Protein AF-A0A2E8IUE7-F1 (afdb_monomer)

Nearest PDB structures (foldseek):
  3uuo-assembly1_A  TM=4.150E-01  e=1.459E+00  Homo sapiens
  5c2e-assembly2_B  TM=3.833E-01  e=1.614E+00  Homo sapiens

pLDDT: mean 82.78, std 17.59, range [29.58, 98.5]

Radius of gyration: 20.29 Å; Cα contacts (8 Å, |Δi|>4): 299; chains: 1; bounding box: 54×42×69 Å

Secondary structure (DSSP, 8-state):
-----------------EETTTEEGGGGSS--STT-PPPHHHHHHHHHHH-SSPPP---HHHHHHHTPBP-STT-TT-BHHHHHHHHHHHHHHHGGGS-HHHHHHHHHHHHHTTTTHHHH-EEEEEEE-TTSPEEEE-TTHHHHHHHHHHHH-TT-HHHHHHHHHHHHHTTHHHHHHHHHTSTTHHHHGGGTGGG--TTSPPPPGGGS-S-TTTS--HHHHHHHHHHH-GGGGGGS-B-TTSSB-----

Structure (mmCIF, N/CA/C/O backbone):
data_AF-A0A2E8IUE7-F1
#
_entry.id   AF-A0A2E8IUE7-F1
#
loop_
_atom_site.group_PDB
_atom_site.id
_atom_site.type_symbol
_atom_site.label_atom_id
_atom_site.label_alt_id
_atom_site.label_comp_id
_atom_site.label_asym_id
_atom_site.label_entity_id
_atom_site.label_seq_id
_atom_site.pdbx_PDB_ins_code
_atom_site.Cartn_x
_atom_site.Cartn_y
_atom_site.Cartn_z
_atom_site.occupancy
_atom_site.B_iso_or_equiv
_atom_site.auth_seq_id
_atom_site.auth_comp_id
_atom_site.auth_asym_id
_atom_site.auth_atom_id
_atom_site.pdbx_PDB_model_num
ATOM 1 N N . MET A 1 1 ? -29.948 15.120 38.657 1.00 36.09 1 MET A N 1
ATOM 2 C CA . MET A 1 1 ? -31.008 14.366 37.956 1.00 36.09 1 MET A CA 1
ATOM 3 C C . MET A 1 1 ? -31.097 14.987 36.574 1.00 36.09 1 MET A C 1
ATOM 5 O O . MET A 1 1 ? -31.483 16.141 36.494 1.00 36.09 1 MET A O 1
ATOM 9 N N . ASN A 1 2 ? -30.282 14.462 35.657 1.00 34.53 2 ASN A N 1
ATOM 10 C CA . ASN A 1 2 ? -30.654 13.540 34.562 1.00 34.53 2 ASN A CA 1
ATOM 11 C C . ASN A 1 2 ? -31.139 14.362 33.361 1.00 34.53 2 ASN A C 1
ATOM 13 O O . ASN A 1 2 ? -32.152 15.036 33.480 1.00 34.53 2 ASN A O 1
ATOM 17 N N . ASN A 1 3 ? -30.286 14.479 32.335 1.00 37.22 3 ASN A N 1
ATOM 18 C CA . ASN A 1 3 ? -30.407 13.782 31.035 1.00 37.22 3 ASN A CA 1
ATOM 19 C C . ASN A 1 3 ? -31.279 14.633 30.086 1.00 37.22 3 ASN A C 1
ATOM 21 O O . ASN A 1 3 ? -32.259 15.206 30.526 1.00 37.22 3 ASN A O 1
ATOM 25 N N . GLU A 1 4 ? -30.968 14.870 28.819 1.00 31.09 4 GLU A N 1
ATOM 26 C CA . GLU A 1 4 ? -30.294 14.049 27.822 1.00 31.09 4 GLU A CA 1
ATOM 27 C C . GLU A 1 4 ? -29.574 14.957 26.810 1.00 31.09 4 GLU A C 1
ATOM 29 O O . GLU A 1 4 ? -30.097 15.976 26.366 1.00 31.09 4 GLU A O 1
ATOM 34 N N . THR A 1 5 ? -28.360 14.565 26.434 1.00 37.16 5 THR A N 1
ATOM 35 C CA . THR A 1 5 ? -27.704 14.978 25.192 1.00 37.16 5 THR A CA 1
ATOM 36 C C . THR A 1 5 ? -28.437 14.338 24.017 1.00 37.16 5 THR A C 1
ATOM 38 O O . THR A 1 5 ? -28.302 13.133 23.808 1.00 37.16 5 THR A O 1
ATOM 41 N N . GLU A 1 6 ? -29.165 15.133 23.235 1.00 32.62 6 GLU A N 1
ATOM 42 C CA . GLU A 1 6 ? -29.551 14.753 21.874 1.00 32.62 6 GLU A CA 1
ATOM 43 C C . GLU A 1 6 ? -28.288 14.753 21.007 1.00 32.62 6 GLU A C 1
ATOM 45 O O . GLU A 1 6 ? -27.813 15.778 20.517 1.00 32.62 6 GLU A O 1
ATOM 50 N N . VAL A 1 7 ? -27.687 13.571 20.883 1.00 35.75 7 VAL A N 1
ATOM 51 C CA . VAL A 1 7 ? -26.752 13.272 19.804 1.00 35.75 7 VAL A CA 1
ATOM 52 C C . VAL A 1 7 ? -27.604 13.207 18.546 1.00 35.75 7 VAL A C 1
ATOM 54 O O . VAL A 1 7 ? -28.400 12.285 18.397 1.00 35.75 7 VAL A O 1
ATOM 57 N N . GLY A 1 8 ? -27.479 14.229 17.699 1.00 30.75 8 GLY A N 1
ATOM 58 C CA . GLY A 1 8 ? -28.201 14.317 16.438 1.00 30.75 8 GLY A CA 1
ATOM 59 C C . GLY A 1 8 ? -28.050 13.036 15.625 1.00 30.75 8 GLY A C 1
ATOM 60 O O . GLY A 1 8 ? -26.948 12.495 15.498 1.00 30.75 8 GLY A O 1
ATOM 61 N N . ASP A 1 9 ? -29.180 12.568 15.105 1.00 33.41 9 ASP A N 1
ATOM 62 C CA . ASP A 1 9 ? -29.266 11.429 14.206 1.00 33.41 9 ASP A CA 1
ATOM 63 C C . ASP A 1 9 ? -28.260 11.586 13.061 1.00 33.41 9 ASP A C 1
ATOM 65 O O . ASP A 1 9 ? -28.370 12.471 12.209 1.00 33.41 9 ASP A O 1
ATOM 69 N N . VAL A 1 10 ? -27.258 10.706 13.045 1.00 33.50 10 VAL A N 1
ATOM 70 C CA . VAL A 1 10 ? -26.407 10.509 11.873 1.00 33.50 10 VAL A CA 1
ATOM 71 C C . VAL A 1 10 ? -27.316 9.944 10.777 1.00 33.50 10 VAL A C 1
ATOM 73 O O . VAL A 1 10 ? -27.998 8.949 11.035 1.00 33.50 10 VAL A O 1
ATOM 76 N N . PRO A 1 11 ? -27.367 10.544 9.573 1.00 33.34 11 PRO A N 1
ATOM 77 C CA . PRO A 1 11 ? -28.270 10.102 8.523 1.00 33.34 11 PRO A CA 1
ATOM 78 C C . PRO A 1 11 ? -28.115 8.607 8.258 1.00 33.34 11 PRO A C 1
ATOM 80 O O . PRO A 1 11 ? -27.009 8.094 8.080 1.00 33.34 11 PRO A O 1
ATOM 83 N N . ASN A 1 12 ? -29.254 7.924 8.219 1.00 37.00 12 ASN A N 1
ATOM 84 C CA . ASN A 1 12 ? -29.380 6.532 7.829 1.00 37.00 12 ASN A CA 1
ATOM 85 C C . ASN A 1 12 ? -29.037 6.398 6.334 1.00 37.00 12 ASN A C 1
ATOM 87 O O . ASN A 1 12 ? -29.915 6.470 5.475 1.00 37.00 12 ASN A O 1
ATOM 91 N N . VAL A 1 13 ? -27.749 6.277 6.012 1.00 37.53 13 VAL A N 1
ATOM 92 C CA . VAL A 1 13 ? -27.283 5.964 4.659 1.00 37.53 13 VAL A CA 1
ATOM 93 C C . VAL A 1 13 ? -27.096 4.453 4.593 1.00 37.53 13 VAL A C 1
ATOM 95 O O . VAL A 1 13 ? -26.225 3.891 5.254 1.00 37.53 13 VAL A O 1
ATOM 98 N N . ALA A 1 14 ? -27.958 3.777 3.838 1.00 38.31 14 ALA A N 1
ATOM 99 C CA . ALA A 1 14 ? -27.876 2.340 3.617 1.00 38.31 14 ALA A CA 1
ATOM 100 C C . ALA A 1 14 ? -26.613 2.003 2.799 1.00 38.31 14 ALA A C 1
ATOM 102 O O . ALA A 1 14 ? -26.613 2.103 1.575 1.00 38.31 14 ALA A O 1
ATOM 103 N N . TRP A 1 15 ? -25.531 1.620 3.481 1.00 48.53 15 TRP A N 1
ATOM 104 C CA . TRP A 1 15 ? -24.252 1.216 2.880 1.00 48.53 15 TRP A CA 1
ATOM 105 C C . TRP A 1 15 ? -24.138 -0.312 2.755 1.00 48.53 15 TRP A C 1
ATOM 107 O O . TRP A 1 15 ? -23.261 -0.934 3.358 1.00 48.53 15 TRP A O 1
ATOM 117 N N . GLU A 1 16 ? -25.020 -0.943 1.978 1.00 52.66 16 GLU A N 1
ATOM 118 C CA . GLU A 1 16 ? -24.893 -2.370 1.638 1.00 52.66 16 GLU A CA 1
ATOM 119 C C . GLU A 1 16 ? -24.139 -2.571 0.313 1.00 52.66 16 GLU A C 1
ATOM 121 O O . GLU A 1 16 ? -24.698 -3.034 -0.677 1.00 52.66 16 GLU A O 1
ATOM 126 N N . GLU A 1 17 ? -22.843 -2.250 0.295 1.00 57.91 17 GLU A N 1
ATOM 127 C CA . GLU A 1 17 ? -21.932 -2.755 -0.742 1.00 57.91 17 GLU A CA 1
ATOM 128 C C . GLU A 1 17 ? -21.506 -4.184 -0.354 1.00 57.91 17 GLU A C 1
ATOM 130 O O . GLU A 1 17 ? -21.032 -4.436 0.765 1.00 57.91 17 GLU A O 1
ATOM 135 N N . LYS A 1 18 ? -21.742 -5.152 -1.248 1.00 57.38 18 LYS A N 1
ATOM 136 C CA . LYS A 1 18 ? -21.513 -6.579 -0.992 1.00 57.38 18 LYS A CA 1
ATOM 137 C C . LYS A 1 18 ? -20.111 -6.992 -1.447 1.00 57.38 18 LYS A C 1
ATOM 139 O O . LYS A 1 18 ? -19.733 -6.794 -2.592 1.00 57.38 18 LYS A O 1
ATOM 144 N N . LEU A 1 19 ? -19.364 -7.656 -0.572 1.00 58.59 19 LEU A N 1
ATOM 145 C CA . LEU A 1 19 ? -18.094 -8.326 -0.852 1.00 58.59 19 LEU A CA 1
ATOM 146 C C . LEU A 1 19 ? -18.258 -9.846 -0.673 1.00 58.59 19 LEU A C 1
ATOM 148 O O . LEU A 1 19 ? -19.083 -10.299 0.110 1.00 58.59 19 LEU A O 1
ATOM 152 N N . PHE A 1 20 ? -17.473 -10.654 -1.390 1.00 62.75 20 PHE A N 1
ATOM 153 C CA . PHE A 1 20 ? -17.318 -12.108 -1.167 1.00 62.75 20 PHE A CA 1
ATOM 154 C C . PHE A 1 20 ? -18.628 -12.897 -0.991 1.00 62.75 20 PHE A C 1
ATOM 156 O O . PHE A 1 20 ? -19.064 -13.175 0.124 1.00 62.75 20 PHE A O 1
ATOM 163 N N . ALA A 1 21 ? -19.241 -13.321 -2.098 1.00 63.19 21 ALA A N 1
ATOM 164 C CA . ALA A 1 21 ? -20.494 -14.090 -2.075 1.00 63.19 21 ALA A CA 1
ATOM 165 C C . ALA A 1 21 ? -21.674 -13.369 -1.384 1.00 63.19 21 ALA A C 1
ATOM 167 O O . ALA A 1 21 ? -22.631 -14.012 -0.956 1.00 63.19 21 ALA A O 1
ATOM 168 N N . GLY A 1 22 ? -21.637 -12.034 -1.317 1.00 67.94 22 GLY A N 1
ATOM 169 C CA . GLY A 1 22 ? -22.776 -11.220 -0.895 1.00 67.94 22 GLY A CA 1
ATOM 170 C C . GLY A 1 22 ? -22.721 -10.668 0.533 1.00 67.94 22 GLY A C 1
ATOM 171 O O . GLY A 1 22 ? -23.729 -10.132 0.986 1.00 67.94 22 GLY A O 1
ATOM 172 N N . ILE A 1 23 ? -21.598 -10.801 1.246 1.00 69.31 23 ILE A N 1
ATOM 173 C CA . ILE A 1 23 ? -21.412 -10.301 2.617 1.00 69.31 23 ILE A CA 1
ATOM 174 C C . ILE A 1 23 ? -21.246 -8.779 2.593 1.00 69.31 23 ILE A C 1
ATOM 176 O O . ILE A 1 23 ? -20.381 -8.261 1.898 1.00 69.31 23 ILE A O 1
ATOM 180 N N . ALA A 1 24 ? -22.025 -8.043 3.382 1.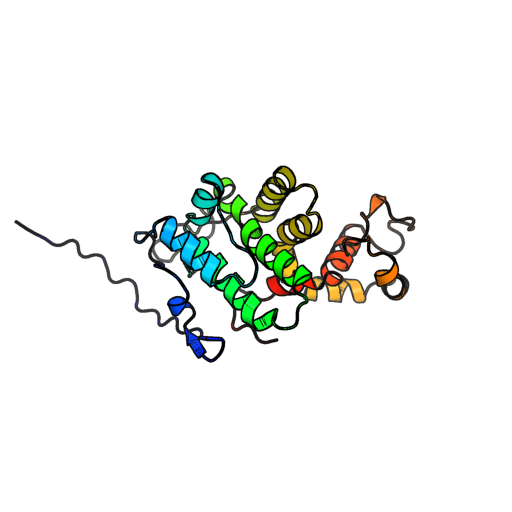00 71.38 24 ALA A N 1
ATOM 181 C CA . ALA A 1 24 ? -21.869 -6.590 3.468 1.00 71.38 24 ALA A CA 1
ATOM 182 C C . ALA A 1 24 ? -20.473 -6.210 4.001 1.00 71.38 24 ALA A C 1
ATOM 184 O O . ALA A 1 24 ? -20.033 -6.751 5.018 1.00 71.38 24 ALA A O 1
ATOM 185 N N . LYS A 1 25 ? -19.804 -5.237 3.361 1.00 70.31 25 LYS A N 1
ATOM 186 C CA . LYS A 1 25 ? -18.474 -4.719 3.756 1.00 70.31 25 LYS A CA 1
ATOM 187 C C . LYS A 1 25 ? -18.376 -4.446 5.264 1.00 70.31 25 LYS A C 1
ATOM 189 O O . LYS A 1 25 ? -17.427 -4.875 5.916 1.00 70.31 25 LYS A O 1
ATOM 194 N N . LEU A 1 26 ? -19.400 -3.806 5.833 1.00 69.94 26 LEU A N 1
ATOM 195 C CA . LEU A 1 26 ? -19.462 -3.444 7.253 1.00 69.94 26 LEU A CA 1
ATOM 196 C C . LEU A 1 26 ? -19.458 -4.644 8.207 1.00 69.94 26 LEU A C 1
ATOM 198 O O . LEU A 1 26 ? -19.000 -4.510 9.336 1.00 69.94 26 LEU A O 1
ATOM 202 N N . MET A 1 27 ? -19.910 -5.822 7.768 1.00 77.00 27 MET A N 1
ATOM 203 C CA . MET A 1 27 ? -19.879 -7.034 8.596 1.00 77.00 27 MET A CA 1
ATOM 204 C C . MET A 1 27 ? -18.459 -7.576 8.805 1.00 77.00 27 MET A C 1
ATOM 206 O O . MET A 1 27 ? -18.246 -8.418 9.676 1.00 77.00 27 MET A O 1
ATOM 210 N N . LEU A 1 28 ? -17.499 -7.132 7.990 1.00 82.75 28 LEU A N 1
ATOM 211 C CA . LEU A 1 28 ? -16.093 -7.523 8.086 1.00 82.75 28 LEU A CA 1
ATOM 212 C C . LEU A 1 28 ? -15.274 -6.545 8.936 1.00 82.75 28 LEU A C 1
ATOM 214 O O . LEU A 1 28 ? -14.185 -6.902 9.385 1.00 82.75 28 LEU A O 1
ATOM 218 N N . CYS A 1 29 ? -15.778 -5.329 9.145 1.00 86.94 29 CYS A N 1
ATOM 219 C CA . CYS A 1 29 ? -15.119 -4.295 9.931 1.00 86.94 29 CYS A CA 1
ATOM 220 C C . CYS A 1 29 ? -15.388 -4.469 11.431 1.00 86.94 29 CYS A C 1
ATOM 222 O O . CYS A 1 29 ? -16.404 -5.022 11.850 1.00 86.94 29 CYS A O 1
ATOM 224 N N . LEU A 1 30 ? -14.485 -3.931 12.249 1.00 92.81 30 LEU A N 1
ATOM 225 C CA . LEU A 1 30 ? -14.798 -3.602 13.637 1.00 92.81 30 LEU A CA 1
ATOM 226 C C . LEU A 1 30 ? -15.588 -2.280 13.678 1.00 92.81 30 LEU A C 1
ATOM 228 O O . LEU 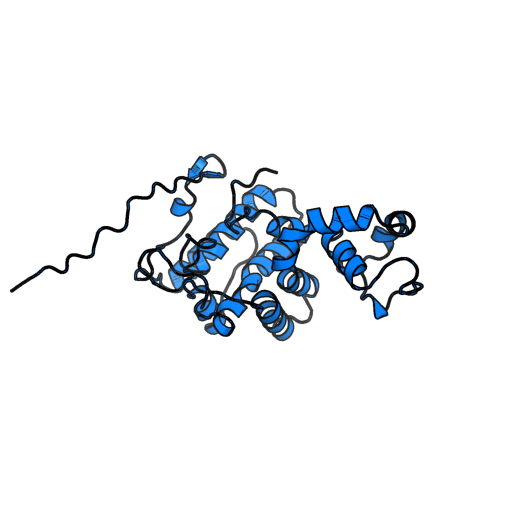A 1 30 ? -15.994 -1.747 12.644 1.00 92.81 30 LEU A O 1
ATOM 232 N N . ALA A 1 31 ? -15.808 -1.733 14.876 1.00 90.31 31 ALA A N 1
ATOM 233 C CA . ALA A 1 31 ? -16.549 -0.488 15.046 1.00 90.31 31 ALA A CA 1
ATOM 234 C C . ALA A 1 31 ? -15.994 0.643 14.155 1.00 90.31 31 ALA A C 1
ATOM 236 O O . ALA A 1 31 ? -14.789 0.877 14.099 1.00 90.31 31 ALA A O 1
ATOM 237 N N . VAL A 1 32 ? -16.889 1.322 13.432 1.00 86.81 32 VAL A N 1
ATOM 238 C CA . VAL A 1 32 ? -16.541 2.330 12.410 1.00 86.81 32 VAL A CA 1
ATOM 239 C C . VAL A 1 32 ? -16.611 3.754 12.965 1.00 86.81 32 VAL A C 1
ATOM 241 O O . VAL A 1 32 ? -15.917 4.643 12.483 1.00 86.81 32 VAL A O 1
ATOM 244 N N . ALA A 1 33 ? -17.422 3.985 14.000 1.00 88.25 33 ALA A N 1
ATOM 245 C CA . ALA A 1 33 ? -17.617 5.317 14.557 1.00 88.25 33 ALA A CA 1
ATOM 246 C C . ALA A 1 33 ? -16.336 5.861 15.216 1.00 88.25 33 ALA A C 1
ATOM 248 O O . ALA A 1 33 ? -15.611 5.143 15.910 1.00 88.25 33 ALA A O 1
ATOM 249 N N . LYS A 1 34 ? -16.092 7.169 15.058 1.00 88.50 34 LYS A N 1
ATOM 250 C CA . LYS A 1 34 ? -14.914 7.873 15.604 1.00 88.50 34 LYS A CA 1
ATOM 251 C C . LYS A 1 34 ? -14.788 7.788 17.131 1.00 88.50 34 LYS A C 1
ATOM 253 O O . LYS A 1 34 ? -13.696 7.924 17.667 1.00 88.50 34 LYS A O 1
ATOM 258 N N . ASN A 1 35 ? -15.892 7.598 17.846 1.00 92.06 35 ASN A N 1
ATOM 259 C CA . ASN A 1 35 ? -15.911 7.430 19.302 1.00 92.06 35 ASN A CA 1
ATOM 260 C C . ASN A 1 35 ? -15.857 5.957 19.746 1.00 92.06 35 ASN A C 1
ATOM 262 O O . ASN A 1 35 ? -15.878 5.687 20.943 1.00 92.06 35 ASN A O 1
ATOM 266 N N . ALA A 1 36 ? -15.776 5.013 18.808 1.00 93.25 36 ALA A N 1
ATOM 267 C CA . ALA A 1 36 ? -15.787 3.580 19.065 1.00 93.25 36 ALA A CA 1
ATOM 268 C C . ALA A 1 36 ? -14.460 2.947 18.618 1.00 93.25 36 ALA A C 1
ATOM 270 O O . ALA A 1 36 ? -14.403 2.152 17.683 1.00 93.25 36 ALA A O 1
ATOM 271 N N . LEU A 1 37 ? -13.366 3.345 19.269 1.00 95.94 37 LEU A N 1
ATOM 272 C CA . LEU A 1 37 ? -12.045 2.776 19.018 1.00 95.94 37 LEU A CA 1
ATOM 273 C C . LEU A 1 37 ? -11.935 1.377 19.641 1.00 95.94 37 LEU A C 1
ATOM 275 O O . LEU A 1 37 ? -12.131 1.214 20.844 1.00 95.94 37 LEU A O 1
ATOM 279 N N . SER A 1 38 ? -11.579 0.380 18.833 1.00 97.56 38 SER A N 1
ATOM 280 C CA . SER A 1 38 ? -11.293 -0.975 19.319 1.00 97.56 38 SER A CA 1
ATOM 281 C C . SER A 1 38 ? -9.972 -1.029 20.106 1.00 97.56 38 SER A C 1
ATOM 283 O O . SER A 1 38 ? -9.047 -0.259 19.835 1.00 97.56 38 SER A O 1
ATOM 285 N N . ASN A 1 39 ? -9.871 -1.941 21.080 1.00 98.06 39 ASN A N 1
ATOM 286 C CA . ASN A 1 39 ? -8.612 -2.201 21.792 1.00 98.06 39 ASN A CA 1
ATOM 287 C C . ASN A 1 39 ? -7.598 -2.959 20.913 1.00 98.06 39 ASN A C 1
ATOM 289 O O . ASN A 1 39 ? -7.959 -3.509 19.869 1.00 98.06 39 ASN A O 1
ATOM 293 N N . ASP A 1 40 ? -6.336 -2.980 21.348 1.00 98.50 40 ASP A N 1
ATOM 294 C CA . ASP A 1 40 ? -5.219 -3.540 20.578 1.00 98.50 40 ASP A CA 1
ATOM 295 C C . ASP A 1 40 ? -5.402 -5.030 20.311 1.00 98.50 40 ASP A C 1
ATOM 297 O O . ASP A 1 40 ? -5.239 -5.474 19.176 1.00 98.50 40 ASP A O 1
ATOM 301 N N . GLU A 1 41 ? -5.816 -5.801 21.317 1.00 98.38 41 GLU A N 1
ATOM 302 C CA . GLU A 1 41 ? -6.002 -7.245 21.192 1.00 98.38 41 GLU A CA 1
ATOM 303 C C . GLU A 1 41 ? -7.065 -7.585 20.141 1.00 98.38 41 GLU A C 1
ATOM 305 O O . GLU A 1 41 ? -6.883 -8.495 19.331 1.00 98.38 41 GLU A O 1
ATOM 310 N N . THR A 1 42 ? -8.159 -6.820 20.110 1.00 98.25 42 THR A N 1
ATOM 311 C CA . THR A 1 42 ? -9.241 -6.994 19.132 1.00 98.25 42 THR A CA 1
ATOM 312 C C . THR A 1 42 ? -8.776 -6.624 17.727 1.00 98.25 42 THR A C 1
ATOM 314 O O . THR A 1 42 ? -9.075 -7.350 16.778 1.00 98.25 42 THR A O 1
ATOM 317 N N . ILE A 1 43 ? -8.023 -5.527 17.586 1.00 98.44 43 ILE A N 1
ATOM 318 C CA . ILE A 1 43 ? -7.458 -5.095 16.299 1.00 98.44 43 ILE A CA 1
ATOM 319 C C . ILE A 1 43 ? -6.516 -6.173 15.749 1.00 98.44 43 ILE A C 1
ATOM 321 O O . ILE A 1 43 ? -6.685 -6.613 14.610 1.00 98.44 43 ILE A O 1
ATOM 325 N N . VAL A 1 44 ? -5.570 -6.648 16.565 1.00 98.38 44 VAL A N 1
ATOM 326 C CA . VAL A 1 44 ? -4.605 -7.688 16.175 1.00 98.38 44 VAL A CA 1
ATOM 327 C C . VAL A 1 44 ? -5.320 -8.986 15.808 1.00 98.38 44 VAL A C 1
ATOM 329 O O . VAL A 1 44 ? -5.039 -9.567 14.759 1.00 98.38 44 VAL A O 1
ATOM 332 N N . ALA A 1 45 ? -6.282 -9.429 16.622 1.00 98.19 45 ALA A N 1
ATOM 333 C CA . ALA A 1 45 ? -7.048 -10.638 16.341 1.00 98.19 45 ALA A CA 1
ATOM 334 C C . ALA A 1 45 ? -7.827 -10.539 15.018 1.00 98.19 45 ALA A C 1
ATOM 336 O O . ALA A 1 45 ? -7.864 -11.504 14.254 1.00 98.19 45 ALA A O 1
ATOM 337 N N . ALA A 1 46 ? -8.425 -9.383 14.718 1.00 97.56 46 ALA A N 1
ATOM 338 C CA . ALA A 1 46 ? -9.178 -9.175 13.485 1.00 97.56 46 ALA A CA 1
ATOM 339 C C . ALA A 1 46 ? -8.275 -9.151 12.242 1.00 97.56 46 ALA A C 1
ATOM 341 O O . ALA A 1 46 ? -8.586 -9.822 11.256 1.00 97.56 46 ALA A O 1
ATOM 342 N N . ILE A 1 47 ? -7.139 -8.446 12.302 1.00 97.75 47 ILE A N 1
ATOM 343 C CA . ILE A 1 47 ? -6.140 -8.420 11.222 1.00 97.75 47 ILE A CA 1
ATOM 344 C C . ILE A 1 47 ? -5.604 -9.835 10.962 1.00 97.75 47 ILE A C 1
ATOM 346 O O . ILE A 1 47 ? -5.612 -10.291 9.820 1.00 97.75 47 ILE A O 1
ATOM 350 N N . ASN A 1 48 ? -5.225 -10.572 12.010 1.00 98.12 48 ASN A N 1
ATOM 351 C CA . ASN A 1 48 ? -4.698 -11.934 11.876 1.00 98.12 48 ASN A CA 1
ATOM 352 C C . ASN A 1 48 ? -5.744 -12.949 11.408 1.00 98.12 48 ASN A C 1
ATOM 354 O O . ASN A 1 48 ? -5.408 -13.900 10.709 1.00 98.12 48 ASN A O 1
ATOM 358 N N . LYS A 1 49 ? -7.023 -12.743 11.734 1.00 96.50 49 LYS A N 1
ATOM 359 C CA . LYS A 1 49 ? -8.125 -13.535 11.169 1.00 96.50 49 LYS A CA 1
ATOM 360 C C . LYS A 1 49 ? -8.322 -13.260 9.673 1.00 96.50 49 LYS A C 1
ATOM 362 O O . LYS A 1 49 ? -8.676 -14.176 8.924 1.00 96.50 49 LYS A O 1
ATOM 367 N N . ALA A 1 50 ? -8.138 -12.008 9.251 1.00 94.62 50 ALA A N 1
ATOM 368 C CA . ALA A 1 50 ? -8.257 -11.597 7.855 1.00 94.62 50 ALA A CA 1
ATOM 369 C C . ALA A 1 50 ? -7.056 -12.054 7.016 1.00 94.62 50 ALA A C 1
ATOM 371 O O . ALA A 1 50 ? -7.237 -12.429 5.859 1.00 94.62 50 ALA A O 1
ATOM 372 N N . ALA A 1 51 ? -5.857 -12.096 7.599 1.00 95.94 51 ALA A N 1
ATOM 373 C CA . ALA A 1 51 ? -4.682 -12.706 6.993 1.00 95.94 51 ALA A CA 1
ATOM 374 C C . ALA A 1 51 ? -4.867 -14.225 6.797 1.00 95.94 51 ALA A C 1
ATOM 376 O O . ALA A 1 51 ? -5.633 -14.897 7.491 1.00 95.94 51 ALA A O 1
ATOM 377 N N . LYS A 1 52 ? -4.187 -14.777 5.796 1.00 95.69 52 LYS A N 1
ATOM 378 C CA . LYS A 1 52 ? -4.152 -16.201 5.460 1.00 95.69 52 LYS A CA 1
ATOM 379 C C . LYS A 1 52 ? -2.851 -16.852 5.913 1.00 95.69 52 LYS A C 1
ATOM 381 O O . LYS A 1 52 ? -2.899 -17.966 6.429 1.00 95.69 52 LYS A O 1
ATOM 386 N N . TYR A 1 53 ? -1.712 -16.201 5.682 1.00 97.44 53 TYR A N 1
ATOM 387 C CA . TYR A 1 53 ? -0.398 -16.815 5.894 1.00 97.44 53 TYR A CA 1
ATOM 388 C C . TYR A 1 53 ? 0.470 -16.077 6.912 1.00 97.44 53 TYR A C 1
ATOM 390 O O . TYR A 1 53 ? 1.284 -16.708 7.593 1.00 97.44 53 TYR A O 1
ATOM 398 N N . THR A 1 54 ? 0.328 -14.760 7.003 1.00 97.62 54 THR A N 1
ATOM 399 C CA . THR A 1 54 ? 1.150 -13.901 7.855 1.00 97.62 54 THR A CA 1
ATOM 400 C C . THR A 1 54 ? 0.477 -13.684 9.204 1.00 97.62 54 THR A C 1
ATOM 402 O O . THR A 1 54 ? -0.717 -13.402 9.270 1.00 97.62 54 THR A O 1
ATOM 405 N N . VAL A 1 55 ? 1.256 -13.812 10.278 1.00 98.06 55 VAL A N 1
ATOM 406 C CA . VAL A 1 55 ? 0.851 -13.393 11.622 1.00 98.06 55 VAL A CA 1
ATOM 407 C C . VAL A 1 55 ? 1.496 -12.041 11.878 1.00 98.06 55 VAL A C 1
ATOM 409 O O . VAL A 1 55 ? 2.716 -11.908 11.830 1.00 98.06 55 VAL A O 1
ATOM 412 N N . PHE A 1 56 ? 0.665 -11.038 12.104 1.00 97.88 56 PHE A N 1
ATOM 413 C CA . PHE A 1 56 ? 1.062 -9.678 12.401 1.00 97.88 56 PHE A CA 1
ATOM 414 C C . PHE A 1 56 ? 1.108 -9.460 13.909 1.00 97.88 56 PHE A C 1
ATOM 416 O O . PHE A 1 56 ? 0.128 -9.703 14.619 1.00 97.88 56 PHE A O 1
ATOM 423 N N . GLU A 1 57 ? 2.237 -8.933 14.367 1.00 97.44 57 GLU A N 1
ATOM 424 C CA . GLU A 1 57 ? 2.476 -8.493 15.740 1.00 97.44 57 GLU A CA 1
ATOM 425 C C . GLU A 1 57 ? 2.933 -7.027 15.689 1.00 97.44 57 GLU A C 1
ATOM 427 O O . GLU A 1 57 ? 4.134 -6.750 15.695 1.00 97.44 57 GLU A O 1
ATOM 432 N N . PRO A 1 58 ? 1.996 -6.069 15.532 1.00 97.81 58 PRO A N 1
ATOM 433 C CA . PRO A 1 58 ? 2.351 -4.668 15.357 1.00 97.81 58 PRO A CA 1
ATOM 434 C C . PRO A 1 58 ? 3.140 -4.142 16.559 1.00 97.81 58 PRO A C 1
ATOM 436 O O . PRO A 1 58 ? 2.751 -4.342 17.710 1.00 97.81 58 PRO A O 1
ATOM 439 N N . THR A 1 59 ? 4.214 -3.400 16.298 1.00 98.00 59 THR A N 1
ATOM 440 C CA . THR A 1 59 ? 4.891 -2.619 17.340 1.00 98.00 59 THR A CA 1
ATOM 441 C C . THR A 1 59 ? 3.961 -1.521 17.877 1.00 98.00 59 THR A C 1
ATOM 443 O O . THR A 1 59 ? 3.008 -1.141 17.189 1.00 98.00 59 THR A O 1
ATOM 446 N N . PRO A 1 60 ? 4.241 -0.925 19.054 1.00 98.06 60 PRO A N 1
ATOM 447 C CA . PRO A 1 60 ? 3.419 0.164 19.586 1.00 98.06 60 PRO A CA 1
ATOM 448 C C . PRO A 1 60 ? 3.198 1.310 18.588 1.00 98.06 60 PRO A C 1
ATOM 450 O O . PRO A 1 60 ? 2.070 1.758 18.407 1.00 98.06 60 PRO A O 1
ATOM 453 N N . ARG A 1 61 ? 4.239 1.717 17.847 1.00 96.94 61 ARG A N 1
ATOM 454 C CA . ARG A 1 61 ? 4.118 2.762 16.818 1.00 96.94 61 ARG A CA 1
ATOM 455 C C 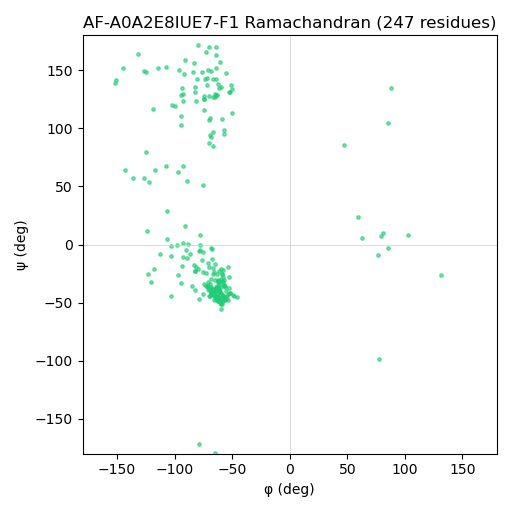. ARG A 1 61 ? 3.242 2.326 15.641 1.00 96.94 61 ARG A C 1
ATOM 457 O O . ARG A 1 61 ? 2.439 3.110 15.150 1.00 96.94 61 ARG A O 1
ATOM 464 N N . GLN A 1 62 ? 3.375 1.082 15.182 1.00 98.25 62 GLN A N 1
ATOM 465 C CA . GLN A 1 62 ? 2.512 0.561 14.116 1.00 98.25 62 GLN A CA 1
ATOM 466 C C . GLN A 1 62 ? 1.053 0.495 14.578 1.00 98.25 62 GLN A C 1
ATOM 468 O O . GLN A 1 62 ? 0.150 0.810 13.807 1.00 98.25 62 GLN A O 1
ATOM 473 N N . MET A 1 63 ? 0.820 0.148 15.845 1.00 98.38 63 MET A N 1
ATOM 474 C CA . MET A 1 63 ? -0.513 0.156 16.437 1.00 98.38 63 MET A CA 1
ATOM 475 C C . MET A 1 63 ? -1.107 1.570 16.505 1.00 98.38 63 MET A C 1
ATOM 477 O O . MET A 1 63 ? -2.271 1.761 16.158 1.00 98.38 63 MET A O 1
ATOM 481 N N . GLU A 1 64 ? -0.316 2.582 16.868 1.00 98.12 64 GLU A N 1
ATOM 482 C CA . GLU A 1 64 ? -0.743 3.986 16.789 1.00 98.12 64 GLU A CA 1
ATOM 483 C C . GLU A 1 64 ? -1.150 4.380 15.362 1.00 98.12 64 GLU A C 1
ATOM 485 O O . GLU A 1 64 ? -2.204 4.992 15.172 1.00 98.12 64 GLU A O 1
ATOM 490 N N . SER A 1 65 ? -0.380 3.967 14.348 1.00 97.62 65 SER A N 1
ATOM 491 C CA . SER A 1 65 ? -0.733 4.197 12.943 1.00 97.62 65 SER A CA 1
ATOM 492 C C . SER A 1 65 ? -2.053 3.529 12.553 1.00 97.62 65 SER A C 1
ATOM 494 O O . SER A 1 65 ? -2.912 4.175 11.953 1.00 97.62 65 SER A O 1
ATOM 496 N N . LEU A 1 66 ? -2.267 2.266 12.937 1.00 97.50 66 LEU A N 1
ATOM 497 C CA . LEU A 1 66 ? -3.517 1.535 12.682 1.00 97.50 66 LEU A CA 1
ATOM 498 C C . LEU A 1 66 ? -4.748 2.223 13.296 1.00 97.50 66 LEU A C 1
ATOM 500 O O . LEU A 1 66 ? -5.865 2.072 12.798 1.00 97.50 66 LEU A O 1
ATOM 504 N N . LYS A 1 67 ? -4.552 3.009 14.358 1.00 97.50 67 LYS A N 1
ATOM 505 C CA . LYS A 1 67 ? -5.593 3.767 15.062 1.00 97.50 67 LYS A CA 1
ATOM 506 C C . LYS A 1 67 ? -5.788 5.187 14.523 1.00 97.50 67 LYS A C 1
ATOM 508 O O . LYS A 1 67 ? -6.441 6.013 15.161 1.00 97.50 67 LYS A O 1
ATOM 513 N N . VAL A 1 68 ? -5.285 5.498 13.332 1.00 96.06 68 VAL A N 1
ATOM 514 C CA . VAL A 1 68 ? -5.597 6.759 12.654 1.00 96.06 68 VAL A CA 1
ATOM 515 C C . VAL A 1 68 ? -7.020 6.702 12.093 1.00 96.06 68 VAL A C 1
ATOM 517 O O . VAL A 1 68 ? -7.320 5.919 11.196 1.00 96.06 68 VAL A O 1
ATOM 520 N N . TYR A 1 69 ? -7.908 7.564 12.597 1.00 94.06 69 TYR A N 1
ATOM 521 C CA . TYR A 1 69 ? -9.245 7.728 12.018 1.00 94.06 69 TYR A CA 1
ATOM 522 C C . TYR A 1 69 ? -9.159 8.415 10.654 1.00 94.06 69 TYR A C 1
ATOM 524 O O . TYR A 1 69 ? -8.573 9.496 10.547 1.00 94.06 69 TYR A O 1
ATOM 532 N N . GLN A 1 70 ? -9.764 7.836 9.629 1.00 87.75 70 GLN A N 1
ATOM 533 C CA . GLN A 1 70 ? -9.826 8.385 8.285 1.00 87.75 70 GLN A CA 1
ATOM 534 C C . GLN A 1 70 ? -11.216 9.002 8.088 1.00 87.75 70 GLN A C 1
ATOM 536 O O . GLN A 1 70 ? -12.233 8.342 8.246 1.00 87.75 70 GLN A O 1
ATOM 541 N N . ASN A 1 71 ? -11.268 10.306 7.814 1.00 84.81 71 ASN A N 1
ATOM 542 C CA . ASN A 1 71 ? -12.522 11.061 7.681 1.00 84.81 71 ASN A CA 1
ATOM 543 C C . ASN A 1 71 ? -12.624 11.721 6.304 1.00 84.81 71 ASN A C 1
ATOM 545 O O . ASN A 1 71 ? -12.802 12.934 6.196 1.00 84.81 71 ASN A O 1
ATOM 549 N N . ASN A 1 72 ? -12.471 10.926 5.252 1.00 83.75 72 ASN A N 1
ATOM 550 C CA . ASN A 1 72 ? -12.685 11.364 3.877 1.00 83.75 72 ASN A CA 1
ATOM 551 C C . ASN A 1 72 ? -13.563 10.357 3.129 1.00 83.75 72 ASN A C 1
ATOM 553 O O . ASN A 1 72 ? -13.746 9.229 3.581 1.00 83.75 72 ASN A O 1
ATOM 557 N N . GLU A 1 73 ? -14.097 10.789 1.990 1.00 78.50 73 GLU A N 1
ATOM 558 C CA . GLU A 1 73 ? -15.039 10.025 1.155 1.00 78.50 73 GLU A CA 1
ATOM 559 C C . GLU A 1 73 ? -14.496 8.668 0.676 1.00 78.50 73 GLU A C 1
ATOM 561 O O . GLU A 1 73 ? -15.266 7.758 0.381 1.00 78.50 73 GLU A O 1
ATOM 566 N N . HIS A 1 74 ? -13.171 8.517 0.651 1.00 75.00 74 HIS A N 1
ATOM 567 C CA . HIS A 1 74 ? -12.486 7.307 0.207 1.00 75.00 74 HIS A CA 1
ATOM 568 C C . HIS A 1 74 ? -12.413 6.233 1.306 1.00 75.00 74 HIS A C 1
ATOM 570 O O . HIS A 1 74 ? -12.289 5.048 1.010 1.00 75.00 74 HIS A O 1
ATOM 576 N N . HIS A 1 75 ? -12.516 6.634 2.577 1.00 78.56 75 HIS A N 1
ATOM 577 C CA . HIS A 1 75 ? -12.277 5.775 3.737 1.00 78.56 75 HIS A CA 1
ATOM 578 C C . HIS A 1 75 ? -13.453 5.789 4.713 1.00 78.56 75 HIS A C 1
ATOM 580 O O . HIS A 1 75 ? -13.319 6.089 5.901 1.00 78.56 75 HIS A O 1
ATOM 586 N N . MET A 1 76 ? -14.626 5.431 4.196 1.00 76.12 76 MET A N 1
ATOM 587 C CA . MET A 1 76 ? -15.862 5.339 4.980 1.00 76.12 76 MET A CA 1
ATOM 588 C C . MET A 1 76 ? -15.840 4.197 6.011 1.00 76.12 76 MET A C 1
ATOM 590 O O . MET A 1 76 ? -16.671 4.166 6.912 1.00 76.12 76 MET A O 1
ATOM 594 N N . GLU A 1 77 ? -14.871 3.279 5.928 1.00 81.75 77 GLU A N 1
ATOM 595 C CA . GLU A 1 77 ? -14.585 2.277 6.965 1.00 81.75 77 GLU A CA 1
ATOM 596 C C . GLU A 1 77 ? -14.021 2.859 8.282 1.00 81.75 77 GLU A C 1
ATOM 598 O O . GLU A 1 77 ? -13.847 2.126 9.263 1.00 81.75 77 GLU A O 1
ATOM 603 N N . GLY A 1 78 ? -13.779 4.174 8.335 1.00 89.06 78 GLY A N 1
ATOM 604 C CA . GLY A 1 78 ? -13.427 4.903 9.548 1.00 89.06 78 GLY A CA 1
ATOM 605 C C . GLY A 1 78 ? -11.972 4.693 9.949 1.00 89.06 78 GLY A C 1
ATOM 606 O O . GLY A 1 78 ? -11.075 5.379 9.467 1.00 89.06 78 GLY A O 1
ATOM 607 N N . TRP A 1 79 ? -11.712 3.794 10.891 1.00 94.12 79 TRP A N 1
ATOM 608 C CA . TRP A 1 79 ? -10.359 3.566 11.403 1.00 94.12 79 TRP A CA 1
ATOM 609 C C . TRP A 1 79 ? -9.470 2.814 10.407 1.00 94.12 79 TRP A C 1
ATOM 611 O O . TRP A 1 79 ? -9.923 1.864 9.771 1.00 94.12 79 TRP A O 1
ATOM 621 N N . LEU A 1 80 ? -8.182 3.172 10.333 1.00 94.94 80 LEU A N 1
ATOM 622 C CA . LEU A 1 80 ? -7.240 2.578 9.376 1.00 94.94 80 LEU A CA 1
ATOM 623 C C . LEU A 1 80 ? -7.125 1.048 9.490 1.00 94.94 80 LEU A C 1
ATOM 625 O O . LEU A 1 80 ? -7.018 0.365 8.474 1.00 94.94 80 LEU A O 1
ATOM 629 N N . TYR A 1 81 ? -7.222 0.472 10.691 1.00 96.19 81 TYR A N 1
ATOM 630 C CA . TYR A 1 81 ? -7.238 -0.988 10.833 1.00 96.19 81 TYR A CA 1
ATOM 631 C C . TYR A 1 81 ? -8.391 -1.661 10.069 1.00 96.19 81 TYR A C 1
ATOM 633 O O . TYR A 1 81 ? -8.219 -2.776 9.579 1.00 96.19 81 TYR A O 1
ATOM 641 N N . ASN A 1 82 ? -9.551 -1.007 9.917 1.00 93.06 82 ASN A N 1
ATOM 642 C CA . ASN A 1 82 ? -10.659 -1.565 9.141 1.00 93.06 82 ASN A CA 1
ATOM 643 C C . ASN A 1 82 ? -10.301 -1.614 7.658 1.00 93.06 82 ASN A C 1
ATOM 645 O O . ASN A 1 82 ? -10.621 -2.600 6.996 1.00 93.06 82 ASN A O 1
ATOM 649 N N . HIS A 1 83 ? -9.588 -0.601 7.157 1.00 90.81 83 HIS A N 1
ATOM 650 C CA . HIS A 1 83 ? -9.071 -0.600 5.793 1.00 90.81 83 HIS A CA 1
ATOM 651 C C . HIS A 1 83 ? -8.201 -1.841 5.558 1.00 90.81 83 HIS A C 1
ATOM 653 O O . HIS A 1 83 ? -8.427 -2.597 4.618 1.00 90.81 83 HIS A O 1
ATOM 659 N N . TYR A 1 84 ? -7.288 -2.136 6.483 1.00 92.94 84 TYR A N 1
ATOM 660 C CA . TYR A 1 84 ? -6.367 -3.269 6.368 1.00 92.94 84 TYR A CA 1
ATOM 661 C C . TYR A 1 84 ? -7.093 -4.610 6.395 1.00 92.94 84 TYR A C 1
ATOM 663 O O . TYR A 1 84 ? -6.825 -5.476 5.564 1.00 92.94 84 TYR A O 1
ATOM 671 N N . ILE A 1 85 ? -8.043 -4.774 7.320 1.00 93.12 85 ILE A N 1
ATOM 672 C CA . ILE A 1 85 ? -8.879 -5.976 7.421 1.00 93.12 85 ILE A CA 1
ATOM 673 C C . ILE A 1 85 ? -9.584 -6.246 6.086 1.00 93.12 85 ILE A C 1
ATOM 675 O O . ILE A 1 85 ? -9.557 -7.368 5.578 1.00 93.12 85 ILE A O 1
ATOM 679 N N . LEU A 1 86 ? -10.173 -5.211 5.487 1.00 88.44 86 LEU A N 1
ATOM 680 C CA . LEU A 1 86 ? -10.868 -5.321 4.208 1.00 88.44 86 LEU A CA 1
ATOM 681 C C . LEU A 1 86 ? -9.919 -5.672 3.058 1.00 88.44 86 LEU A C 1
ATOM 683 O O . LEU A 1 86 ? -10.235 -6.560 2.267 1.00 88.44 86 LEU A O 1
ATOM 687 N N . MET A 1 87 ? -8.744 -5.039 2.990 1.00 88.38 87 MET A N 1
ATOM 688 C CA . MET A 1 87 ? -7.729 -5.360 1.981 1.00 88.38 87 MET A CA 1
ATOM 689 C C . MET A 1 87 ? -7.229 -6.806 2.095 1.00 88.38 87 MET A C 1
ATOM 691 O O . MET A 1 87 ? -7.041 -7.478 1.081 1.00 88.38 87 MET A O 1
ATOM 695 N N . LEU A 1 88 ? -7.043 -7.315 3.315 1.00 92.00 88 LEU A N 1
ATOM 696 C CA . LEU A 1 88 ? -6.619 -8.697 3.549 1.00 92.00 88 LEU A CA 1
ATOM 697 C C . LEU A 1 88 ? -7.708 -9.704 3.149 1.00 92.00 88 LEU A C 1
ATOM 699 O O . LEU A 1 88 ? -7.410 -10.709 2.497 1.00 92.00 88 LEU A O 1
ATOM 703 N N . TYR A 1 89 ? -8.981 -9.427 3.450 1.00 89.19 89 TYR A N 1
ATOM 704 C CA . TYR A 1 89 ? -10.082 -10.256 2.948 1.00 89.19 89 TYR A CA 1
ATOM 705 C C . TYR A 1 89 ? -10.206 -10.201 1.420 1.00 89.19 89 TYR A C 1
ATOM 707 O O . TYR A 1 89 ? -10.431 -11.240 0.795 1.00 89.19 89 TYR A O 1
ATOM 715 N N . ALA A 1 90 ? -9.989 -9.036 0.802 1.00 84.12 90 ALA A N 1
ATOM 716 C CA . ALA A 1 90 ? -9.915 -8.911 -0.653 1.00 84.12 90 ALA A CA 1
ATOM 717 C C . ALA A 1 90 ? -8.813 -9.801 -1.227 1.00 84.12 90 ALA A C 1
ATOM 719 O O . ALA A 1 90 ? -9.075 -10.626 -2.106 1.00 84.12 90 ALA A O 1
ATOM 720 N N . LEU A 1 91 ? -7.611 -9.745 -0.654 1.00 87.31 91 LEU A N 1
ATOM 721 C CA . LEU A 1 91 ? -6.515 -10.616 -1.058 1.00 87.31 91 LEU A CA 1
ATOM 722 C C . LEU A 1 91 ? -6.886 -12.109 -0.953 1.00 87.31 91 LEU A C 1
ATOM 724 O O . LEU A 1 91 ? -6.515 -12.884 -1.832 1.00 87.31 91 LEU A O 1
ATOM 728 N N . ARG A 1 92 ? -7.684 -12.529 0.040 1.00 86.75 92 ARG A N 1
ATOM 729 C CA . ARG A 1 92 ? -8.160 -13.929 0.151 1.00 86.75 92 ARG A CA 1
ATOM 730 C C . ARG A 1 92 ? -9.030 -14.375 -0.997 1.00 86.75 92 ARG A C 1
ATOM 732 O O . ARG A 1 92 ? -8.963 -15.541 -1.389 1.00 86.75 92 ARG A O 1
ATOM 739 N N . HIS A 1 93 ? -9.849 -13.481 -1.520 1.00 82.31 93 HIS A N 1
ATOM 740 C CA . HIS A 1 93 ? -10.721 -13.825 -2.623 1.00 82.31 93 HIS A CA 1
ATOM 741 C C . HIS A 1 93 ? -9.968 -13.834 -3.952 1.00 82.31 93 HIS A C 1
ATOM 743 O O . HIS A 1 93 ? -10.059 -14.802 -4.708 1.00 82.31 93 HIS A O 1
ATOM 749 N N . PHE A 1 94 ? -9.176 -12.795 -4.196 1.00 78.12 94 PHE A N 1
ATOM 750 C CA . PHE A 1 94 ? -8.585 -12.538 -5.508 1.00 78.12 94 PHE A CA 1
ATOM 751 C C . PHE A 1 94 ? -7.189 -13.114 -5.665 1.00 78.12 94 PHE A C 1
ATOM 753 O O . PHE A 1 94 ? -6.839 -13.642 -6.715 1.00 78.12 94 PHE A O 1
ATOM 760 N N . GLY A 1 95 ? -6.421 -13.136 -4.581 1.00 83.44 95 GLY A N 1
ATOM 761 C CA . GLY A 1 95 ? -5.122 -13.789 -4.510 1.00 83.44 95 GLY A CA 1
ATOM 762 C C . GLY A 1 95 ? -5.201 -15.310 -4.359 1.00 83.44 95 GLY A C 1
ATOM 763 O O . GLY A 1 95 ? -4.180 -15.944 -4.115 1.00 83.44 95 GLY A O 1
ATOM 764 N N . ARG A 1 96 ? -6.384 -15.935 -4.475 1.00 84.31 96 ARG A N 1
ATOM 765 C CA . ARG A 1 96 ? -6.580 -17.374 -4.200 1.00 84.31 96 ARG A CA 1
ATOM 766 C C . ARG A 1 96 ? -5.700 -18.308 -5.038 1.00 84.31 96 ARG A C 1
ATOM 768 O O . ARG A 1 96 ? -5.407 -19.411 -4.587 1.00 84.31 96 ARG A O 1
ATOM 775 N N . SER A 1 97 ? -5.306 -17.875 -6.235 1.00 86.88 97 SER A N 1
ATOM 776 C CA . SER A 1 97 ? -4.445 -18.618 -7.162 1.00 86.88 97 SER A CA 1
ATOM 777 C C . SER A 1 97 ? -2.974 -18.204 -7.095 1.00 86.88 97 SER A C 1
ATOM 779 O O . SER A 1 97 ? -2.163 -18.746 -7.842 1.00 86.88 97 SER A O 1
ATOM 781 N N . LEU A 1 98 ? -2.617 -17.241 -6.240 1.00 88.44 98 LEU A N 1
ATOM 782 C CA . LEU A 1 98 ? -1.229 -16.827 -6.084 1.00 88.44 98 LEU A CA 1
ATOM 783 C C . LEU A 1 98 ? -0.421 -17.908 -5.355 1.00 88.44 98 LEU A C 1
ATOM 785 O O . LEU A 1 98 ? -0.926 -18.517 -4.405 1.00 88.44 98 LEU A O 1
ATOM 789 N N . PRO A 1 99 ? 0.852 -18.111 -5.738 1.00 93.81 99 PRO A N 1
ATOM 790 C CA . PRO A 1 99 ? 1.794 -18.869 -4.928 1.00 93.81 99 PRO A CA 1
ATOM 791 C C . PRO A 1 99 ? 1.899 -18.281 -3.517 1.00 93.81 99 PRO A C 1
ATOM 793 O O . PRO A 1 99 ? 1.812 -17.065 -3.338 1.00 93.81 99 PRO A O 1
ATOM 796 N N . GLU A 1 100 ? 2.144 -19.128 -2.516 1.00 95.44 100 GLU A N 1
ATOM 797 C CA . GLU A 1 100 ? 2.224 -18.695 -1.114 1.00 95.44 100 GLU A CA 1
ATOM 798 C C . GLU A 1 100 ? 3.248 -17.572 -0.896 1.00 95.44 100 GLU A C 1
ATOM 800 O O . GLU A 1 100 ? 2.965 -16.623 -0.169 1.00 95.44 100 GLU A O 1
ATOM 805 N N . SER A 1 101 ? 4.411 -17.639 -1.552 1.00 94.75 101 SER A N 1
ATOM 806 C CA . SER A 1 101 ? 5.448 -16.607 -1.446 1.00 94.75 101 SER A CA 1
ATOM 807 C C . SER A 1 101 ? 4.941 -15.233 -1.894 1.00 94.75 101 SER A C 1
ATOM 809 O O . SER A 1 101 ? 5.031 -14.273 -1.134 1.00 94.75 101 SER A O 1
ATOM 811 N N . ALA A 1 102 ? 4.334 -15.153 -3.082 1.00 92.44 102 ALA A N 1
ATOM 812 C CA . ALA A 1 102 ? 3.732 -13.929 -3.608 1.00 92.44 102 ALA A CA 1
ATOM 813 C C . ALA A 1 102 ? 2.594 -13.422 -2.711 1.00 92.44 102 ALA A C 1
ATOM 815 O O . ALA A 1 102 ? 2.464 -12.223 -2.470 1.00 92.44 102 ALA A O 1
ATOM 816 N N . TYR A 1 103 ? 1.790 -14.342 -2.180 1.00 94.31 103 TYR A N 1
ATOM 817 C CA . TYR A 1 103 ? 0.698 -14.014 -1.275 1.00 94.31 103 TYR A CA 1
ATOM 818 C C . TYR A 1 103 ? 1.217 -13.365 0.020 1.00 94.31 103 TYR A C 1
ATOM 820 O O . TYR A 1 103 ? 0.723 -12.312 0.415 1.00 94.31 103 TYR A O 1
ATOM 828 N N . ARG A 1 104 ? 2.236 -13.952 0.664 1.00 96.69 104 ARG A N 1
ATOM 829 C CA . ARG A 1 104 ? 2.870 -13.384 1.870 1.00 96.69 104 ARG A CA 1
ATOM 830 C C . ARG A 1 104 ? 3.467 -12.005 1.600 1.00 96.69 104 ARG A C 1
ATOM 832 O O . ARG A 1 104 ? 3.283 -11.098 2.405 1.00 96.69 104 ARG A O 1
ATOM 839 N N . THR A 1 105 ? 4.130 -11.827 0.454 1.00 95.88 105 THR A N 1
ATOM 840 C CA . THR A 1 105 ? 4.633 -10.515 0.021 1.00 95.88 105 THR A CA 1
ATOM 841 C C . THR A 1 105 ? 3.513 -9.475 -0.010 1.00 95.88 105 THR A C 1
ATOM 843 O O . THR A 1 105 ? 3.690 -8.378 0.507 1.00 95.88 105 THR A O 1
ATOM 846 N N . LEU A 1 106 ? 2.342 -9.827 -0.543 1.00 94.81 106 LEU A N 1
ATOM 847 C CA . LEU A 1 106 ? 1.193 -8.924 -0.614 1.00 94.81 106 LEU A CA 1
ATOM 848 C C . LEU A 1 106 ? 0.559 -8.630 0.744 1.00 94.81 106 LEU A C 1
ATOM 850 O O . LEU A 1 106 ? 0.194 -7.484 0.994 1.00 94.81 106 LEU A O 1
ATOM 854 N N . GLU A 1 107 ? 0.447 -9.620 1.630 1.00 96.12 107 GLU A N 1
ATOM 855 C CA . GLU A 1 107 ? -0.019 -9.396 3.005 1.00 96.12 107 GLU A CA 1
ATOM 856 C C . GLU A 1 107 ? 0.877 -8.393 3.735 1.00 96.12 107 GLU A C 1
ATOM 858 O O . GLU A 1 107 ? 0.377 -7.439 4.334 1.00 96.12 107 GLU A O 1
ATOM 863 N N . LEU A 1 108 ? 2.198 -8.565 3.632 1.00 97.50 108 LEU A N 1
ATOM 864 C CA . LEU A 1 108 ? 3.165 -7.627 4.195 1.00 97.50 108 LEU A CA 1
ATOM 865 C C . LEU A 1 108 ? 3.015 -6.239 3.562 1.00 97.50 108 LEU A C 1
ATOM 867 O O . LEU A 1 108 ? 2.895 -5.253 4.282 1.00 97.50 108 LEU A O 1
ATOM 871 N N . SER A 1 109 ? 2.941 -6.139 2.234 1.00 96.38 109 SER A N 1
ATOM 872 C CA . SER A 1 109 ? 2.770 -4.847 1.559 1.00 96.38 109 SER A CA 1
ATOM 873 C C . SER A 1 109 ? 1.472 -4.133 1.933 1.00 96.38 109 SER A C 1
ATOM 875 O O . SER A 1 109 ? 1.476 -2.911 2.044 1.00 96.38 109 SER A O 1
ATOM 877 N N . ILE A 1 110 ? 0.369 -4.858 2.147 1.00 95.25 110 ILE A N 1
ATOM 878 C CA . ILE A 1 110 ? -0.888 -4.282 2.650 1.00 95.25 110 ILE A CA 1
ATOM 879 C C . IL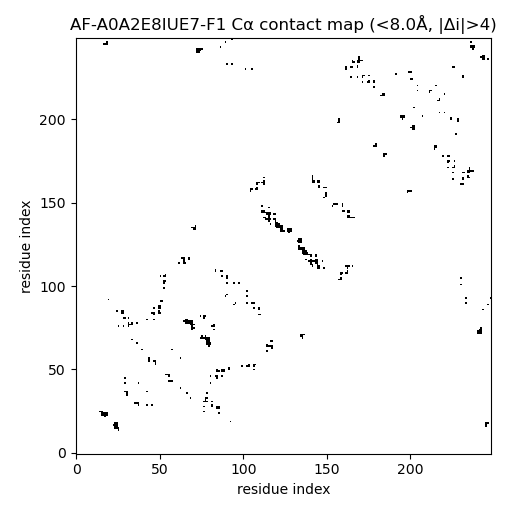E A 1 110 ? -0.692 -3.724 4.057 1.00 95.25 110 ILE A C 1
ATOM 881 O O . ILE A 1 110 ? -1.097 -2.601 4.328 1.00 95.25 110 ILE A O 1
ATOM 885 N N . PHE A 1 111 ? -0.059 -4.486 4.947 1.00 97.06 111 PHE A N 1
ATOM 886 C CA . PHE A 1 111 ? 0.166 -4.037 6.316 1.00 97.06 111 PHE A CA 1
ATOM 887 C C . PHE A 1 111 ? 1.079 -2.804 6.382 1.00 97.06 111 PHE A C 1
ATOM 889 O O . PHE A 1 111 ? 0.878 -1.898 7.187 1.00 97.06 111 PHE A O 1
ATOM 896 N N . TRP A 1 112 ? 2.080 -2.725 5.514 1.00 97.94 112 TRP A N 1
ATOM 897 C CA . TRP A 1 112 ? 2.983 -1.584 5.516 1.00 97.94 112 TRP A CA 1
ATOM 898 C C . TRP A 1 112 ? 2.436 -0.366 4.760 1.00 97.94 112 TRP A C 1
ATOM 900 O O . TRP A 1 112 ? 2.862 0.732 5.090 1.00 97.94 112 TRP A O 1
ATOM 910 N N . SER A 1 113 ? 1.488 -0.506 3.817 1.00 94.88 113 SER A N 1
ATOM 911 C CA . SER A 1 113 ? 1.186 0.534 2.811 1.00 94.88 113 SER A CA 1
ATOM 912 C C . SER A 1 113 ? 0.787 1.905 3.347 1.00 94.88 113 SER A C 1
ATOM 914 O O . SER A 1 113 ? 1.110 2.912 2.719 1.00 94.88 113 SER A O 1
ATOM 916 N N . ASP A 1 114 ? 0.111 1.960 4.493 1.00 95.25 114 ASP A N 1
ATOM 917 C CA . ASP A 1 114 ? -0.482 3.195 5.003 1.00 95.25 114 ASP A CA 1
ATOM 918 C C . ASP A 1 114 ? -0.019 3.585 6.409 1.00 95.25 114 ASP A C 1
ATOM 920 O O . ASP A 1 114 ? -0.582 4.500 7.017 1.00 95.25 114 ASP A O 1
ATOM 924 N N . LEU A 1 115 ? 1.024 2.947 6.942 1.00 97.62 115 LEU A N 1
ATOM 925 C CA . LEU A 1 115 ? 1.510 3.254 8.291 1.00 97.62 115 LEU A CA 1
ATOM 926 C C . LEU A 1 115 ? 1.997 4.705 8.421 1.00 97.62 115 LEU A C 1
ATOM 928 O O . LEU A 1 115 ? 1.808 5.330 9.468 1.00 97.62 115 LEU A O 1
ATOM 932 N N . GLY A 1 116 ? 2.529 5.274 7.338 1.00 97.69 116 GLY A N 1
ATOM 933 C CA . GLY A 1 116 ? 2.945 6.672 7.236 1.00 97.69 116 GLY A CA 1
ATOM 934 C C . GLY A 1 116 ? 1.794 7.685 7.258 1.00 97.69 116 GLY A C 1
ATOM 935 O O . GLY A 1 116 ? 2.043 8.894 7.254 1.00 97.69 116 GLY A O 1
ATOM 936 N N . LYS A 1 117 ? 0.522 7.250 7.297 1.00 96.62 117 LYS A N 1
ATOM 937 C CA . LYS A 1 117 ? -0.620 8.162 7.481 1.00 96.62 117 LYS A CA 1
ATOM 938 C C . LYS A 1 117 ? -0.558 8.882 8.826 1.00 96.62 117 LYS A C 1
ATOM 940 O O . LYS A 1 117 ? -0.954 10.042 8.882 1.00 96.62 117 LYS A O 1
ATOM 945 N N . LEU A 1 118 ? -0.019 8.252 9.872 1.00 97.12 118 LEU A N 1
ATOM 946 C CA . LEU A 1 118 ? 0.170 8.891 11.180 1.00 97.12 118 LEU A CA 1
ATOM 947 C C . LEU A 1 118 ? 1.013 10.168 11.073 1.00 97.12 118 LEU A C 1
ATOM 949 O O . LEU A 1 118 ? 0.625 11.208 11.597 1.00 97.12 118 LEU A O 1
ATOM 953 N N . ASP A 1 119 ? 2.123 10.103 10.336 1.00 97.69 119 ASP A N 1
ATOM 954 C CA . ASP A 1 119 ? 3.079 11.207 10.201 1.00 97.69 119 ASP A CA 1
ATOM 955 C C . ASP A 1 119 ? 2.650 12.268 9.167 1.00 97.69 119 ASP A C 1
ATOM 957 O O . ASP A 1 119 ? 3.151 13.393 9.168 1.00 97.69 119 ASP A O 1
ATOM 961 N N . THR A 1 120 ? 1.742 11.924 8.250 1.00 96.69 120 THR A N 1
ATOM 962 C CA . THR A 1 120 ? 1.387 12.776 7.097 1.00 96.69 120 THR A CA 1
ATOM 963 C C . THR A 1 120 ? -0.032 13.334 7.143 1.00 96.69 120 THR A C 1
ATOM 965 O O . THR A 1 120 ? -0.374 14.186 6.316 1.00 96.69 120 THR A O 1
ATOM 968 N N . LYS A 1 121 ? -0.862 12.888 8.094 1.00 95.12 121 LYS A N 1
ATOM 969 C CA . LYS A 1 121 ? -2.257 13.311 8.215 1.00 95.12 121 LYS A CA 1
ATOM 970 C C . LYS A 1 121 ? -2.380 14.803 8.505 1.00 95.12 121 LYS A C 1
ATOM 972 O O . LYS A 1 121 ? -1.794 15.326 9.450 1.00 95.12 121 LYS A O 1
ATOM 977 N N . LYS A 1 122 ? -3.202 15.477 7.702 1.00 94.25 122 LYS A N 1
ATOM 978 C CA . LYS A 1 122 ? -3.546 16.898 7.830 1.00 94.25 122 LYS A CA 1
ATOM 979 C C . LYS A 1 122 ? -4.994 17.128 7.430 1.00 94.25 122 LYS A C 1
ATOM 981 O O . LYS A 1 122 ? -5.507 16.434 6.553 1.00 94.25 122 LYS A O 1
ATOM 986 N N . ASP A 1 123 ? -5.617 18.145 8.003 1.00 93.00 123 ASP A N 1
ATOM 987 C CA . ASP A 1 123 ? -6.934 18.590 7.560 1.00 93.00 123 ASP A CA 1
ATOM 988 C C . ASP A 1 123 ? -6.834 19.287 6.199 1.00 93.00 123 ASP A C 1
ATOM 990 O O . ASP A 1 123 ? -5.912 20.062 5.927 1.00 93.00 123 ASP A O 1
ATOM 994 N N . SER A 1 124 ? -7.774 18.973 5.313 1.00 89.69 124 SER A N 1
ATOM 995 C CA . SER A 1 124 ? -7.851 19.543 3.978 1.00 89.69 124 SER A CA 1
ATOM 996 C C . SER A 1 124 ? -8.364 20.977 4.057 1.00 89.69 124 SER A C 1
ATOM 998 O O . SER A 1 124 ? -9.483 21.194 4.519 1.00 89.69 124 SER A O 1
ATOM 1000 N N . PRO A 1 125 ? -7.640 21.964 3.505 1.00 85.56 125 PRO A N 1
ATOM 1001 C CA . PRO A 1 125 ? -8.159 23.324 3.394 1.00 85.56 125 PRO A CA 1
ATOM 1002 C C . PRO A 1 125 ? -9.199 23.472 2.269 1.00 85.56 125 PRO A C 1
ATOM 1004 O O . PRO A 1 125 ? -9.751 24.552 2.091 1.00 85.56 125 PRO A O 1
ATOM 1007 N N . LYS A 1 126 ? -9.420 22.425 1.458 1.00 90.19 126 LYS A N 1
ATOM 1008 C CA . LYS A 1 126 ? -10.262 22.470 0.248 1.00 90.19 126 LYS A CA 1
ATOM 1009 C C . LYS A 1 126 ? -11.475 21.545 0.294 1.00 90.19 126 LYS A C 1
ATOM 1011 O O . LYS A 1 126 ? -12.396 21.744 -0.488 1.00 90.19 126 LYS A O 1
ATOM 1016 N N . LYS A 1 127 ? -11.449 20.514 1.142 1.00 89.69 127 LYS A N 1
ATOM 1017 C CA . LYS A 1 127 ? -12.519 19.517 1.253 1.00 89.69 127 LYS A CA 1
ATOM 1018 C C . LYS A 1 127 ? -13.092 19.563 2.664 1.00 89.69 127 LYS A C 1
ATOM 1020 O O . LYS A 1 127 ? -12.384 19.253 3.620 1.00 89.69 127 LYS A O 1
ATOM 1025 N N . VAL A 1 128 ? -14.361 19.928 2.763 1.00 91.75 128 VAL A N 1
ATOM 1026 C CA . VAL A 1 128 ? -15.149 19.935 3.998 1.00 91.75 128 VAL A CA 1
ATOM 1027 C C . VAL A 1 128 ? -16.404 19.100 3.772 1.00 91.75 128 VAL A C 1
ATOM 1029 O O . VAL A 1 128 ? -16.894 19.011 2.646 1.00 91.75 128 VAL A O 1
ATOM 1032 N N . TRP A 1 129 ? -16.891 18.459 4.824 1.00 87.75 129 TRP A N 1
ATOM 1033 C CA . TRP A 1 129 ? -18.205 17.827 4.845 1.00 87.75 129 TRP A CA 1
ATOM 1034 C C . TRP A 1 129 ? -19.318 18.887 4.852 1.00 87.75 129 TRP A C 1
ATOM 1036 O O . TRP A 1 129 ? -19.051 20.077 5.032 1.00 87.75 129 TRP A O 1
ATOM 1046 N N . GLU A 1 130 ? -20.571 18.466 4.657 1.00 89.94 130 GLU A N 1
ATOM 1047 C CA . GLU A 1 130 ? -21.737 19.370 4.649 1.00 89.94 130 GLU A CA 1
ATOM 1048 C C . GLU A 1 130 ? -21.908 20.137 5.970 1.00 89.94 130 GLU A C 1
ATOM 1050 O O . GLU A 1 130 ? -22.361 21.279 5.972 1.00 89.94 130 GLU A O 1
ATOM 1055 N N . ASP A 1 131 ? -21.481 19.539 7.085 1.00 90.44 131 ASP A N 1
ATOM 1056 C CA . ASP A 1 131 ? -21.473 20.149 8.420 1.00 90.44 131 ASP A CA 1
ATOM 1057 C C . ASP A 1 131 ? -20.309 21.143 8.640 1.00 90.44 131 ASP A C 1
ATOM 1059 O O . ASP A 1 131 ? -20.175 21.725 9.716 1.00 90.44 131 ASP A O 1
ATOM 1063 N N . GLY A 1 132 ? -19.452 21.339 7.631 1.00 90.62 132 GLY A N 1
ATOM 1064 C CA . GLY A 1 132 ? -18.273 22.201 7.681 1.00 90.62 132 GLY A CA 1
ATOM 1065 C C . GLY A 1 132 ? -17.018 21.542 8.260 1.00 90.62 132 GLY A C 1
ATOM 1066 O O . GLY A 1 132 ? -15.954 22.165 8.255 1.00 90.62 132 GLY A O 1
ATOM 1067 N N . THR A 1 133 ? -17.088 20.290 8.722 1.00 88.94 133 THR A N 1
ATOM 1068 C CA . THR A 1 133 ? -15.930 19.566 9.257 1.00 88.94 133 THR A CA 1
ATOM 1069 C C . THR A 1 133 ? -14.906 19.299 8.143 1.00 88.94 133 THR A C 1
ATOM 1071 O O . THR A 1 133 ? -15.257 18.700 7.123 1.00 88.94 133 THR A O 1
ATOM 1074 N N . PRO A 1 134 ? -13.620 19.669 8.300 1.00 91.12 134 PRO A N 1
ATOM 1075 C CA . PRO A 1 134 ? -12.591 19.352 7.310 1.00 91.12 134 PRO A CA 1
ATOM 1076 C C . PRO A 1 134 ? -12.389 17.845 7.124 1.00 91.12 134 PRO A C 1
ATOM 1078 O O . PRO A 1 134 ? -12.318 17.080 8.091 1.00 91.12 134 PRO A O 1
ATOM 1081 N N . GLN A 1 135 ? -12.228 17.413 5.873 1.00 92.44 135 GLN A N 1
ATOM 1082 C CA . GLN A 1 135 ? -11.770 16.057 5.568 1.00 92.44 135 GLN A CA 1
ATOM 1083 C C . GLN A 1 135 ? -10.263 15.936 5.810 1.00 92.44 135 GLN A C 1
ATOM 1085 O O . GLN A 1 135 ? -9.526 16.885 5.555 1.00 92.44 135 GLN A O 1
ATOM 1090 N N . SER A 1 136 ? -9.766 14.766 6.216 1.00 90.88 136 SER A N 1
ATOM 1091 C CA . SER A 1 136 ? -8.314 14.536 6.299 1.00 90.88 136 SER A CA 1
ATOM 1092 C C . SER A 1 136 ? -7.695 14.115 4.969 1.00 90.88 136 SER A C 1
ATOM 1094 O O . SER A 1 136 ? -8.292 13.412 4.152 1.00 90.88 136 SER A O 1
ATOM 1096 N N . THR A 1 137 ? -6.442 14.522 4.791 1.00 91.69 137 THR A N 1
ATOM 1097 C CA . THR A 1 137 ? -5.553 14.171 3.681 1.00 91.69 137 THR A CA 1
ATOM 1098 C C . THR A 1 137 ? -4.241 13.624 4.226 1.00 91.69 137 THR A C 1
ATOM 1100 O O . THR A 1 137 ? -3.801 14.015 5.305 1.00 91.69 137 THR A O 1
ATOM 1103 N N . THR A 1 138 ? -3.608 12.723 3.480 1.00 93.31 138 THR A N 1
ATOM 1104 C CA . THR A 1 138 ? -2.357 12.050 3.867 1.00 93.31 138 THR A CA 1
ATOM 1105 C C . THR A 1 138 ? -1.398 12.022 2.676 1.00 93.31 138 THR A C 1
ATOM 1107 O O . THR A 1 138 ? -1.009 10.968 2.174 1.00 93.31 138 THR A O 1
ATOM 1110 N N . PHE A 1 139 ? -1.074 13.195 2.126 1.00 92.44 139 PHE A N 1
ATOM 1111 C CA . PHE A 1 139 ? -0.185 13.283 0.964 1.00 92.44 139 PHE A CA 1
ATOM 1112 C C . PHE A 1 139 ? 1.224 12.783 1.311 1.00 92.44 139 PHE A C 1
ATOM 1114 O O . PHE A 1 139 ? 1.826 13.254 2.275 1.00 92.44 139 PHE A O 1
ATOM 1121 N N . GLY A 1 140 ? 1.756 11.861 0.502 1.00 94.62 140 GLY A N 1
ATOM 1122 C CA . GLY A 1 140 ? 3.086 11.274 0.697 1.00 94.62 140 GLY A CA 1
ATOM 1123 C C . GLY A 1 140 ? 3.150 10.142 1.726 1.00 94.62 140 GLY A C 1
ATOM 1124 O O . GLY A 1 140 ? 4.251 9.739 2.102 1.00 94.62 140 GLY A O 1
ATOM 1125 N N . HIS A 1 141 ? 2.006 9.637 2.205 1.00 96.00 141 HIS A N 1
ATOM 1126 C CA . HIS A 1 141 ? 1.980 8.520 3.154 1.00 96.00 141 HIS A CA 1
ATOM 1127 C C . HIS A 1 141 ? 2.581 7.233 2.578 1.00 96.00 141 HIS A C 1
ATOM 1129 O O . HIS A 1 141 ? 3.161 6.461 3.328 1.00 96.00 141 HIS A O 1
ATOM 1135 N N . ASP A 1 142 ? 2.479 7.024 1.269 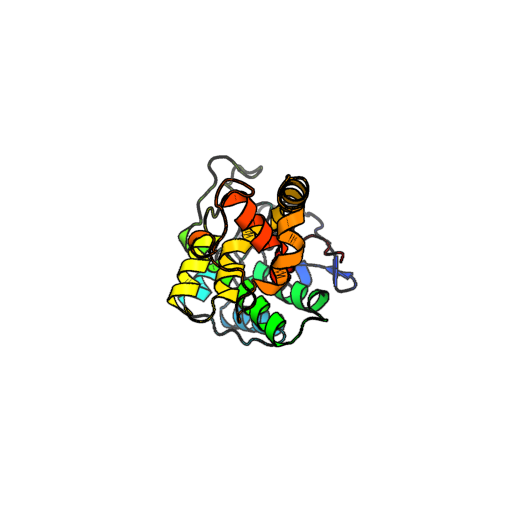1.00 95.06 142 ASP A N 1
ATOM 1136 C CA . ASP A 1 142 ? 3.099 5.939 0.510 1.00 95.06 142 ASP A CA 1
ATOM 1137 C C . ASP A 1 142 ? 4.621 5.957 0.652 1.00 95.06 142 ASP A C 1
ATOM 1139 O O . ASP A 1 142 ? 5.227 4.974 1.075 1.00 95.06 142 ASP A O 1
ATOM 1143 N N . LYS A 1 143 ? 5.234 7.119 0.405 1.00 97.38 143 LYS A N 1
ATOM 1144 C CA . LYS A 1 143 ? 6.680 7.306 0.559 1.00 97.38 143 LYS A CA 1
ATOM 1145 C C . LYS A 1 143 ? 7.104 7.142 2.004 1.00 97.38 143 LYS A C 1
ATOM 1147 O O . LYS A 1 143 ? 8.080 6.455 2.274 1.00 97.38 143 LYS A O 1
ATOM 1152 N N . LYS A 1 144 ? 6.348 7.730 2.936 1.00 98.19 144 LYS A N 1
ATOM 1153 C CA . LYS A 1 144 ? 6.699 7.628 4.350 1.00 98.19 144 LYS A CA 1
ATOM 1154 C C . LYS A 1 144 ? 6.608 6.189 4.860 1.00 98.19 144 LYS A C 1
ATOM 1156 O O . LYS A 1 144 ? 7.458 5.755 5.627 1.00 98.19 144 LYS A O 1
ATOM 1161 N N . SER A 1 145 ? 5.604 5.448 4.403 1.00 97.94 145 SER A N 1
ATOM 1162 C CA . SER A 1 145 ? 5.438 4.028 4.709 1.00 97.94 145 SER A CA 1
ATOM 1163 C C . SER A 1 145 ? 6.569 3.180 4.132 1.00 97.94 145 SER A C 1
ATOM 1165 O O . SER A 1 145 ? 7.069 2.291 4.818 1.00 97.94 145 SER A O 1
ATOM 1167 N N . ALA A 1 146 ? 7.000 3.478 2.904 1.00 97.75 146 ALA A N 1
ATOM 1168 C CA . ALA A 1 146 ? 8.144 2.825 2.276 1.00 97.75 146 ALA A CA 1
ATOM 1169 C C . ALA A 1 146 ? 9.436 3.090 3.060 1.00 97.75 146 ALA A C 1
ATOM 1171 O O . ALA A 1 146 ? 10.114 2.144 3.431 1.00 97.75 146 ALA A O 1
ATOM 1172 N N . GLU A 1 147 ? 9.721 4.345 3.425 1.00 98.12 147 GLU A N 1
ATOM 1173 C CA . GLU A 1 147 ? 10.871 4.690 4.278 1.00 98.12 147 GLU A CA 1
ATOM 1174 C C . GLU A 1 147 ? 10.867 3.885 5.588 1.00 98.12 147 GLU A C 1
ATOM 1176 O O . GLU A 1 147 ? 11.871 3.279 5.951 1.00 98.12 147 GLU A O 1
ATOM 1181 N N . MET A 1 148 ? 9.721 3.822 6.279 1.00 98.00 148 MET A N 1
ATOM 1182 C CA . MET A 1 148 ? 9.587 3.054 7.524 1.00 98.00 148 MET A CA 1
ATOM 1183 C C . MET A 1 148 ? 9.832 1.555 7.317 1.00 98.00 148 MET A C 1
ATOM 1185 O O . MET A 1 148 ? 10.418 0.901 8.179 1.00 98.00 148 MET A O 1
ATOM 1189 N N . HIS A 1 149 ? 9.359 1.001 6.200 1.00 97.94 149 HIS A N 1
ATOM 1190 C CA . HIS A 1 149 ? 9.580 -0.399 5.863 1.00 97.94 149 HIS A CA 1
ATOM 1191 C C . HIS A 1 149 ? 11.047 -0.662 5.497 1.00 97.94 149 HIS A C 1
ATOM 1193 O O . HIS A 1 149 ? 11.613 -1.642 5.962 1.00 97.94 149 HIS A O 1
ATOM 1199 N N . GLU A 1 150 ? 11.673 0.194 4.690 1.00 97.75 150 GLU A N 1
ATOM 1200 C CA . GLU A 1 150 ? 13.082 0.083 4.299 1.00 97.75 150 GLU A CA 1
ATOM 1201 C C . GLU A 1 150 ? 14.027 0.163 5.505 1.00 97.75 150 GLU A C 1
ATOM 1203 O O . GLU A 1 150 ? 14.983 -0.604 5.580 1.00 97.75 150 GLU A O 1
ATOM 1208 N N . GLU A 1 151 ? 13.731 1.024 6.483 1.00 97.25 151 GLU A N 1
ATOM 1209 C CA . GLU A 1 151 ? 14.472 1.092 7.749 1.00 97.25 151 GLU A CA 1
ATOM 1210 C C . GLU A 1 151 ? 14.356 -0.206 8.570 1.00 97.25 151 GLU A C 1
ATOM 1212 O O . GLU A 1 151 ? 15.324 -0.620 9.210 1.00 97.25 151 GLU A O 1
ATOM 1217 N N . ALA A 1 152 ? 13.184 -0.849 8.565 1.00 96.88 152 ALA A N 1
ATOM 1218 C CA . ALA A 1 152 ? 12.917 -2.057 9.347 1.00 96.88 152 ALA A CA 1
ATOM 1219 C C . ALA A 1 152 ? 13.363 -3.357 8.650 1.00 96.88 152 ALA A C 1
ATOM 1221 O O . ALA A 1 152 ? 13.800 -4.292 9.320 1.00 96.88 152 ALA A O 1
ATOM 1222 N N . HIS A 1 153 ? 13.232 -3.412 7.324 1.00 96.44 153 HIS A N 1
ATOM 1223 C CA . HIS A 1 153 ? 13.392 -4.600 6.481 1.00 96.44 153 HIS A CA 1
ATOM 1224 C C . HIS A 1 153 ? 14.063 -4.248 5.138 1.00 96.44 153 HIS A C 1
ATOM 1226 O O . HIS A 1 153 ? 13.448 -4.397 4.070 1.00 96.44 153 HIS A O 1
ATOM 1232 N N . PRO A 1 154 ? 15.323 -3.775 5.144 1.00 95.38 154 PRO A N 1
ATOM 1233 C CA . PRO A 1 154 ? 16.022 -3.358 3.924 1.00 95.38 154 PRO A CA 1
ATOM 1234 C C . PRO A 1 154 ? 16.199 -4.499 2.906 1.00 95.38 154 PRO A C 1
ATOM 1236 O O . PRO A 1 154 ? 16.341 -4.260 1.707 1.00 95.38 154 PRO A O 1
ATOM 1239 N N . GLU A 1 155 ? 16.165 -5.756 3.353 1.00 94.44 155 GLU A N 1
ATOM 1240 C CA . GLU A 1 155 ? 16.244 -6.947 2.507 1.00 94.44 155 GLU A CA 1
ATOM 1241 C C . GLU A 1 155 ? 14.968 -7.208 1.690 1.00 94.44 155 GLU A C 1
ATOM 1243 O O . GLU A 1 155 ? 15.022 -7.830 0.626 1.00 94.44 155 GLU A O 1
ATOM 1248 N N . ALA A 1 156 ? 13.811 -6.718 2.143 1.00 94.81 156 ALA A N 1
ATOM 1249 C CA . ALA A 1 156 ? 12.508 -7.002 1.547 1.00 94.81 156 ALA A CA 1
ATOM 1250 C C . ALA A 1 156 ? 12.148 -5.996 0.436 1.00 94.81 156 ALA A C 1
ATOM 1252 O O . ALA A 1 156 ? 11.076 -5.384 0.432 1.00 94.81 156 ALA A O 1
ATOM 1253 N N . ARG A 1 157 ? 13.041 -5.847 -0.554 1.00 94.94 157 ARG A N 1
ATOM 1254 C CA . ARG A 1 157 ? 12.932 -4.857 -1.647 1.00 94.94 157 ARG A CA 1
ATOM 1255 C C . ARG A 1 157 ? 11.594 -4.887 -2.384 1.00 94.94 157 ARG A C 1
ATOM 1257 O O . ARG A 1 157 ? 11.041 -3.830 -2.674 1.00 94.94 157 ARG A O 1
ATOM 1264 N N . MET A 1 158 ? 11.053 -6.076 -2.664 1.00 94.69 158 MET A N 1
ATOM 1265 C CA . MET A 1 158 ? 9.746 -6.214 -3.319 1.00 94.69 158 MET A CA 1
ATOM 1266 C C . MET A 1 158 ? 8.620 -5.621 -2.462 1.00 94.69 158 MET A C 1
ATOM 1268 O O . MET A 1 158 ? 7.796 -4.878 -2.983 1.00 94.69 158 MET A O 1
ATOM 1272 N N . VAL A 1 159 ? 8.600 -5.883 -1.150 1.00 96.25 159 VAL A N 1
ATOM 1273 C CA . VAL A 1 159 ? 7.583 -5.307 -0.253 1.00 96.25 159 VAL A CA 1
ATOM 1274 C C . VAL A 1 159 ? 7.710 -3.786 -0.229 1.00 96.25 159 VAL A C 1
ATOM 1276 O O . VAL A 1 159 ? 6.700 -3.104 -0.400 1.00 96.25 159 VAL A O 1
ATOM 1279 N N . ASN A 1 160 ? 8.938 -3.266 -0.117 1.00 96.50 160 ASN A N 1
ATOM 1280 C CA . ASN A 1 160 ? 9.203 -1.827 -0.144 1.00 96.50 160 ASN A CA 1
ATOM 1281 C C . ASN A 1 160 ? 8.709 -1.175 -1.445 1.00 96.50 160 ASN A C 1
ATOM 1283 O O . ASN A 1 160 ? 8.018 -0.160 -1.417 1.00 96.50 160 ASN A O 1
ATOM 1287 N N . TYR A 1 161 ? 9.011 -1.793 -2.590 1.00 95.25 161 TYR A N 1
ATOM 1288 C CA . TYR A 1 161 ? 8.558 -1.332 -3.900 1.00 95.25 161 TYR A CA 1
ATOM 1289 C C . TYR A 1 161 ? 7.029 -1.276 -3.988 1.00 95.25 161 TYR A C 1
ATOM 1291 O O . TYR A 1 161 ? 6.467 -0.261 -4.395 1.00 95.25 161 TYR A O 1
ATOM 1299 N N . LEU A 1 162 ? 6.345 -2.343 -3.565 1.00 94.38 162 LEU A N 1
ATOM 1300 C CA . LEU A 1 162 ? 4.883 -2.399 -3.578 1.00 94.38 162 LEU A CA 1
ATOM 1301 C C . LEU A 1 162 ? 4.259 -1.341 -2.661 1.00 94.38 162 LEU A C 1
ATOM 1303 O O . LEU A 1 162 ? 3.257 -0.735 -3.032 1.00 94.38 162 LEU A O 1
ATOM 1307 N N . VAL A 1 163 ? 4.859 -1.084 -1.497 1.00 95.38 163 VAL A N 1
ATOM 1308 C CA . VAL A 1 163 ? 4.436 -0.019 -0.575 1.00 95.38 163 VAL A CA 1
ATOM 1309 C C . VAL A 1 163 ? 4.645 1.361 -1.198 1.00 95.38 163 VAL A C 1
ATOM 1311 O O . VAL A 1 163 ? 3.718 2.165 -1.203 1.00 95.38 163 VAL A O 1
ATOM 1314 N N . ALA A 1 164 ? 5.816 1.633 -1.774 1.00 95.38 164 ALA A N 1
ATOM 1315 C CA . ALA A 1 164 ? 6.131 2.927 -2.377 1.00 95.38 164 ALA A CA 1
ATOM 1316 C C . ALA A 1 164 ? 5.255 3.248 -3.598 1.00 95.38 164 ALA A C 1
ATOM 1318 O O . ALA A 1 164 ? 4.978 4.411 -3.881 1.00 95.38 164 ALA A O 1
ATOM 1319 N N . GLU A 1 165 ? 4.826 2.225 -4.338 1.00 93.25 165 GLU A N 1
ATOM 1320 C CA . GLU A 1 165 ? 4.129 2.396 -5.613 1.00 93.25 165 GLU A CA 1
ATOM 1321 C C . GLU A 1 165 ? 2.614 2.169 -5.535 1.00 93.25 165 GLU A C 1
ATOM 1323 O O . GLU A 1 165 ? 1.926 2.355 -6.542 1.00 93.25 165 GLU A O 1
ATOM 1328 N N . HIS A 1 166 ? 2.062 1.828 -4.364 1.00 90.75 166 HIS A N 1
ATOM 1329 C CA . HIS A 1 166 ? 0.643 1.475 -4.249 1.00 90.75 166 HIS A CA 1
ATOM 1330 C C . HIS A 1 166 ? -0.300 2.611 -4.681 1.00 90.75 166 HIS A C 1
ATOM 1332 O O . HIS A 1 166 ? -1.298 2.345 -5.342 1.00 90.75 166 HIS A O 1
ATOM 1338 N N . MET A 1 167 ? 0.039 3.877 -4.409 1.00 88.56 167 MET A N 1
ATOM 1339 C CA . MET A 1 167 ? -0.774 5.015 -4.860 1.00 88.56 167 MET A CA 1
ATOM 1340 C C . MET A 1 167 ? -0.685 5.245 -6.373 1.00 88.56 167 MET A C 1
ATOM 1342 O O . MET A 1 167 ? -1.652 5.673 -7.002 1.00 88.56 167 MET A O 1
ATOM 1346 N N . ASN A 1 168 ? 0.465 4.950 -6.987 1.00 88.38 168 ASN A N 1
ATOM 1347 C CA . ASN A 1 168 ? 0.619 5.032 -8.441 1.00 88.38 168 ASN 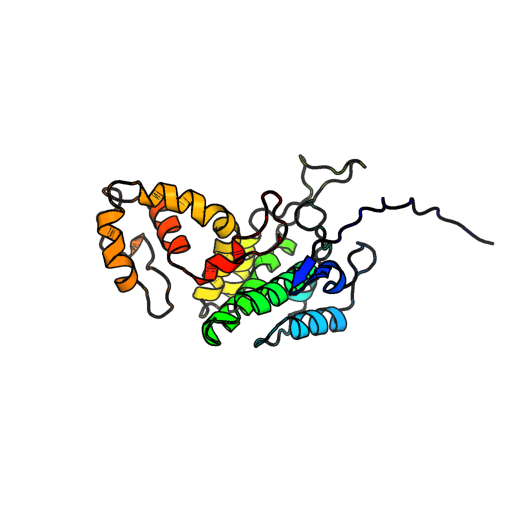A CA 1
ATOM 1348 C C . ASN A 1 168 ? -0.068 3.857 -9.149 1.00 88.38 168 ASN A C 1
ATOM 1350 O O . ASN A 1 168 ? -0.435 3.986 -10.321 1.00 88.38 168 ASN A O 1
ATOM 1354 N N . ALA A 1 169 ? -0.270 2.734 -8.450 1.00 85.44 169 ALA A N 1
ATOM 1355 C CA . ALA A 1 169 ? -0.955 1.561 -8.974 1.00 85.44 169 ALA A CA 1
ATOM 1356 C C . ALA A 1 169 ? -2.339 1.929 -9.535 1.00 85.44 169 ALA A C 1
ATOM 1358 O O . ALA A 1 169 ? -2.640 1.534 -10.657 1.00 85.44 169 ALA A O 1
ATOM 1359 N N . HIS A 1 170 ? -3.104 2.786 -8.847 1.00 80.94 170 HIS A N 1
ATOM 1360 C CA . HIS A 1 170 ? -4.437 3.246 -9.274 1.00 80.94 170 HIS A CA 1
ATOM 1361 C C . HIS A 1 170 ? -4.498 3.819 -10.700 1.00 80.94 170 HIS A C 1
ATOM 1363 O O . HIS A 1 170 ? -5.525 3.722 -11.355 1.00 80.94 170 HIS A O 1
ATOM 1369 N N . ASN A 1 171 ? -3.400 4.388 -11.207 1.00 83.00 171 ASN A N 1
ATOM 1370 C CA . ASN A 1 171 ? -3.347 4.979 -12.549 1.00 83.00 171 ASN A CA 1
ATOM 1371 C C . ASN A 1 171 ? -2.557 4.124 -13.550 1.00 83.00 171 ASN A C 1
ATOM 1373 O O . ASN A 1 171 ? -2.288 4.563 -14.667 1.00 83.00 171 ASN A O 1
ATOM 1377 N N . THR A 1 172 ? -2.104 2.934 -13.154 1.00 82.75 172 THR A N 1
ATOM 1378 C CA . THR A 1 172 ? -1.116 2.187 -13.940 1.00 82.75 172 THR A CA 1
ATOM 1379 C C . THR A 1 172 ? -1.671 1.741 -15.285 1.00 82.75 172 THR A C 1
ATOM 1381 O O . THR A 1 172 ? -0.957 1.888 -16.270 1.00 82.75 172 THR A O 1
ATOM 1384 N N . GLU A 1 173 ? -2.919 1.274 -15.369 1.00 81.12 173 GLU A N 1
ATOM 1385 C CA . GLU A 1 173 ? -3.521 0.849 -16.641 1.00 81.12 173 GLU A CA 1
ATOM 1386 C C . GLU A 1 173 ? -3.566 1.999 -17.660 1.00 81.12 173 GLU A C 1
ATOM 1388 O O . GLU A 1 173 ? -2.976 1.908 -18.739 1.00 81.12 173 GLU A O 1
ATOM 1393 N N . GLU A 1 174 ? -4.173 3.129 -17.284 1.00 84.00 174 GLU A N 1
ATOM 1394 C CA . GLU A 1 174 ? -4.298 4.304 -18.152 1.00 84.00 174 GLU A CA 1
ATOM 1395 C C . GLU A 1 174 ? -2.923 4.828 -18.601 1.00 84.00 174 GLU A C 1
ATOM 1397 O O . GLU A 1 174 ? -2.708 5.173 -19.768 1.00 84.00 174 GLU A O 1
ATOM 1402 N N . GLN A 1 175 ? -1.965 4.900 -17.674 1.00 85.75 175 GLN A N 1
ATOM 1403 C CA . GLN A 1 175 ? -0.627 5.407 -17.970 1.00 85.75 175 GLN A CA 1
ATOM 1404 C C . GLN A 1 175 ? 0.175 4.419 -18.818 1.00 85.75 175 GLN A C 1
ATOM 1406 O O . GLN A 1 175 ? 0.922 4.842 -19.703 1.00 85.75 175 GLN A O 1
ATOM 1411 N N . PHE A 1 176 ? 0.004 3.117 -18.606 1.00 84.00 176 PHE A N 1
ATOM 1412 C CA . PHE A 1 176 ? 0.693 2.094 -19.376 1.00 84.00 176 PHE A CA 1
ATOM 1413 C C . PHE A 1 176 ? 0.177 2.004 -20.814 1.00 84.00 176 PHE A C 1
ATOM 1415 O O . PHE A 1 176 ? 0.984 1.912 -21.737 1.00 84.00 176 PHE A O 1
ATOM 1422 N N . GLU A 1 177 ? -1.128 2.155 -21.047 1.00 85.56 177 GLU A N 1
ATOM 1423 C CA . GLU A 1 177 ? -1.683 2.238 -22.406 1.00 85.56 177 GLU A CA 1
ATOM 1424 C C . GLU A 1 177 ? -1.137 3.438 -23.193 1.00 85.56 177 GLU A C 1
ATOM 1426 O O . GLU A 1 177 ? -0.908 3.356 -24.403 1.00 85.56 177 GLU A O 1
ATOM 1431 N N . LYS A 1 178 ? -0.849 4.555 -22.515 1.00 86.88 178 LYS A N 1
ATOM 1432 C CA . LYS A 1 178 ? -0.133 5.683 -23.134 1.00 86.88 178 LYS A CA 1
ATOM 1433 C C . LYS A 1 178 ? 1.307 5.310 -23.485 1.00 86.88 178 LYS A C 1
ATOM 1435 O O . LYS A 1 178 ? 1.791 5.732 -24.531 1.00 86.88 178 LYS A O 1
ATOM 1440 N N . VAL A 1 179 ? 1.982 4.524 -22.643 1.00 84.44 179 VAL A N 1
ATOM 1441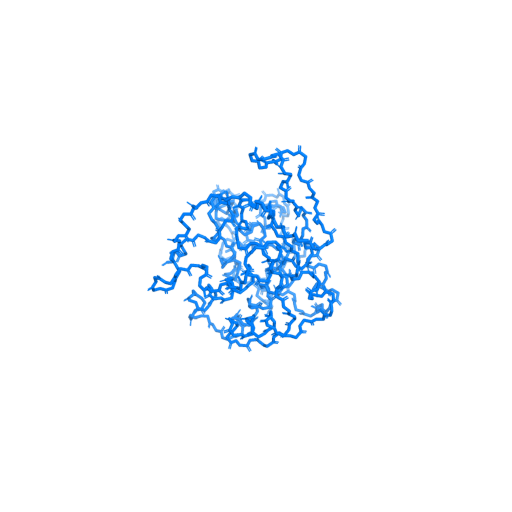 C CA . VAL A 1 179 ? 3.360 4.068 -22.886 1.00 84.44 179 VAL A CA 1
ATOM 1442 C C . VAL A 1 179 ? 3.440 3.084 -24.054 1.00 84.44 179 VAL A C 1
ATOM 1444 O O . VAL A 1 179 ? 4.321 3.241 -24.896 1.00 84.44 179 VAL A O 1
ATOM 1447 N N . LYS A 1 180 ? 2.508 2.130 -24.167 1.00 84.06 180 LYS A N 1
ATOM 1448 C CA . LYS A 1 180 ? 2.475 1.150 -25.270 1.00 84.06 180 LYS A CA 1
ATOM 1449 C C . LYS A 1 180 ? 2.405 1.792 -26.656 1.00 84.06 180 LYS A C 1
ATOM 1451 O O . LYS A 1 180 ? 2.920 1.232 -27.615 1.00 84.06 180 LYS A O 1
ATOM 1456 N N . LYS A 1 181 ? 1.778 2.967 -26.760 1.00 83.94 181 LYS A N 1
ATOM 1457 C CA . LYS A 1 181 ? 1.609 3.719 -28.016 1.00 83.94 181 LYS A CA 1
ATOM 1458 C C . LYS A 1 181 ? 2.865 4.484 -28.451 1.00 83.94 181 LYS A C 1
ATOM 1460 O O . LYS A 1 181 ? 2.854 5.113 -29.506 1.00 83.94 181 LYS A O 1
ATOM 1465 N N . LEU A 1 182 ? 3.926 4.491 -27.643 1.00 79.25 182 LEU A N 1
ATOM 1466 C CA . LEU A 1 182 ? 5.158 5.213 -27.953 1.00 79.25 182 LEU A CA 1
ATOM 1467 C C . LEU A 1 182 ? 6.056 4.405 -28.889 1.00 79.25 182 LEU A C 1
ATOM 1469 O O . LEU A 1 182 ? 6.333 3.227 -28.648 1.00 79.25 182 LEU A O 1
ATOM 1473 N N . ALA A 1 183 ? 6.603 5.085 -29.898 1.00 62.38 183 ALA A N 1
ATOM 1474 C CA . ALA A 1 183 ? 7.691 4.559 -30.711 1.00 62.38 183 ALA A CA 1
ATOM 1475 C C . ALA A 1 183 ? 8.896 4.249 -29.800 1.00 62.38 183 ALA A C 1
ATOM 1477 O O . ALA A 1 183 ? 9.519 5.161 -29.261 1.00 62.38 183 ALA A O 1
ATOM 1478 N N . GLY A 1 184 ? 9.174 2.961 -29.575 1.00 67.62 184 GLY A N 1
ATOM 1479 C CA . GLY A 1 184 ? 10.215 2.485 -28.655 1.00 67.62 184 GLY A CA 1
ATOM 1480 C C . GLY A 1 184 ? 9.754 1.388 -27.690 1.00 67.62 184 GLY A C 1
ATOM 1481 O O . GLY A 1 184 ? 10.574 0.556 -27.302 1.00 67.62 184 GLY A O 1
ATOM 1482 N N . TYR A 1 185 ? 8.457 1.317 -27.358 1.00 78.19 185 TYR A N 1
ATOM 1483 C CA . TYR A 1 185 ? 7.933 0.237 -26.510 1.00 78.19 185 TYR A CA 1
ATOM 1484 C C . TYR A 1 185 ? 8.006 -1.131 -27.206 1.00 78.19 185 TYR A C 1
ATOM 1486 O O . TYR A 1 185 ? 8.383 -2.118 -26.582 1.00 78.19 185 TYR A O 1
ATOM 1494 N N . GLU A 1 186 ? 7.728 -1.189 -28.511 1.00 78.06 186 GLU A N 1
ATOM 1495 C CA . GLU A 1 186 ? 7.788 -2.427 -29.309 1.00 78.06 186 GLU A CA 1
ATOM 1496 C C . GLU A 1 186 ? 9.168 -3.099 -29.273 1.00 78.06 186 GLU A C 1
ATOM 1498 O O . GLU A 1 186 ? 9.259 -4.322 -29.245 1.00 78.06 186 GLU A O 1
ATOM 1503 N N . TRP A 1 187 ? 10.242 -2.305 -29.225 1.00 79.19 187 TRP A N 1
ATOM 1504 C CA . TRP A 1 187 ? 11.609 -2.811 -29.081 1.00 79.19 187 TRP A CA 1
ATOM 1505 C C . TRP A 1 187 ? 11.887 -3.335 -27.667 1.00 79.19 187 TRP A C 1
ATOM 1507 O O . TRP A 1 187 ? 12.628 -4.303 -27.492 1.00 79.19 187 TRP A O 1
ATOM 1517 N N . LEU A 1 188 ? 11.305 -2.692 -26.656 1.00 78.00 188 LEU A N 1
ATOM 1518 C CA . LEU A 1 188 ? 11.505 -3.039 -25.256 1.00 78.00 188 LEU A CA 1
ATOM 1519 C C . LEU A 1 188 ? 10.742 -4.311 -24.869 1.00 78.00 188 LEU A C 1
ATOM 1521 O O . LEU A 1 188 ? 11.294 -5.169 -24.189 1.00 78.00 188 LEU A O 1
ATOM 1525 N N . ASN A 1 189 ? 9.496 -4.448 -25.322 1.00 79.06 189 ASN A N 1
ATOM 1526 C CA . ASN A 1 189 ? 8.565 -5.490 -24.889 1.00 79.06 189 ASN A CA 1
ATOM 1527 C C . ASN A 1 189 ? 9.136 -6.927 -24.909 1.00 79.06 189 ASN A C 1
ATOM 1529 O O . ASN A 1 189 ? 8.962 -7.632 -23.917 1.00 79.06 189 ASN A O 1
ATOM 1533 N N . PRO A 1 190 ? 9.872 -7.371 -25.948 1.00 79.94 190 PRO A N 1
ATOM 1534 C CA . PRO A 1 190 ? 10.462 -8.710 -25.969 1.00 79.94 190 PRO A CA 1
ATOM 1535 C C . PRO A 1 190 ? 11.548 -8.941 -24.909 1.00 79.94 190 PRO A C 1
ATOM 1537 O O . PRO A 1 190 ? 11.798 -10.082 -24.550 1.00 79.94 190 PRO A O 1
ATOM 1540 N N . GLN A 1 191 ? 12.194 -7.878 -24.421 1.00 80.44 191 GLN A N 1
ATOM 1541 C CA . GLN A 1 191 ? 13.325 -7.947 -23.489 1.00 80.44 191 GLN A CA 1
ATOM 1542 C C . GLN A 1 191 ? 12.886 -7.858 -22.021 1.00 80.44 191 GLN A C 1
ATOM 1544 O O . GLN A 1 191 ? 13.697 -8.073 -21.128 1.00 80.44 191 GLN A O 1
ATOM 1549 N N . LEU A 1 192 ? 11.624 -7.515 -21.741 1.00 79.12 192 LEU A N 1
ATOM 1550 C CA . LEU A 1 192 ? 11.190 -7.143 -20.391 1.00 79.12 192 LEU A CA 1
ATOM 1551 C C . LEU A 1 192 ? 11.317 -8.270 -19.365 1.00 79.12 192 LEU A C 1
ATOM 1553 O O . LEU A 1 192 ? 11.725 -8.011 -18.235 1.00 79.12 192 LEU A O 1
ATOM 1557 N N . ASN A 1 193 ? 11.039 -9.509 -19.770 1.00 75.31 193 ASN A N 1
ATOM 1558 C CA . ASN A 1 193 ? 11.172 -10.667 -18.886 1.00 75.31 193 ASN A CA 1
ATOM 1559 C C . ASN A 1 193 ? 12.636 -10.981 -18.548 1.00 75.31 193 ASN A C 1
ATOM 1561 O O . ASN A 1 193 ? 12.925 -11.382 -17.424 1.00 75.31 193 ASN A O 1
ATOM 1565 N N . ASP A 1 194 ? 13.555 -10.748 -19.487 1.00 82.50 194 ASP A N 1
ATOM 1566 C CA . ASP A 1 194 ? 14.983 -11.044 -19.315 1.00 82.50 194 ASP A CA 1
ATOM 1567 C C . ASP A 1 194 ? 15.696 -10.016 -18.422 1.00 82.50 194 ASP A C 1
ATOM 1569 O O . ASP A 1 194 ? 16.822 -10.236 -17.981 1.00 82.50 194 ASP A O 1
ATOM 1573 N N . LEU A 1 195 ? 15.046 -8.881 -18.151 1.00 83.00 195 LEU A N 1
ATOM 1574 C CA . LEU A 1 195 ? 15.590 -7.810 -17.318 1.00 83.00 195 LEU A CA 1
ATOM 1575 C C . LEU A 1 195 ? 15.255 -7.974 -15.842 1.00 83.00 195 LEU A C 1
ATOM 1577 O O . LEU A 1 195 ? 15.781 -7.218 -15.035 1.00 83.00 195 LEU A O 1
ATOM 1581 N N . LEU A 1 196 ? 14.353 -8.881 -15.469 1.00 84.31 196 LEU A N 1
ATOM 1582 C CA . LEU A 1 196 ? 13.953 -9.012 -14.074 1.00 84.31 196 LEU A CA 1
ATOM 1583 C C . LEU A 1 196 ? 15.142 -9.480 -13.227 1.00 84.31 196 LEU A C 1
ATOM 1585 O O . LEU A 1 196 ? 15.803 -10.472 -13.532 1.00 84.31 196 LEU A O 1
ATOM 1589 N N . ASN A 1 197 ? 15.397 -8.767 -12.134 1.00 84.25 197 ASN A N 1
ATOM 1590 C CA . ASN A 1 197 ? 16.326 -9.214 -11.107 1.00 84.25 197 ASN A CA 1
ATOM 1591 C C . ASN A 1 197 ? 15.800 -10.500 -10.447 1.00 84.25 197 ASN A C 1
ATOM 1593 O O . ASN A 1 197 ? 14.635 -10.876 -10.594 1.00 84.25 197 ASN A O 1
ATOM 1597 N N . SER A 1 198 ? 16.635 -11.152 -9.637 1.00 82.62 198 SER A N 1
ATOM 1598 C CA . SER A 1 198 ? 16.251 -12.367 -8.902 1.00 82.62 198 SER A CA 1
ATOM 1599 C C . SER A 1 198 ? 15.064 -12.178 -7.948 1.00 82.62 198 SER A C 1
ATOM 1601 O O . SER A 1 198 ? 14.431 -13.156 -7.565 1.00 82.62 198 SER A O 1
ATOM 1603 N N . ASP A 1 199 ? 14.775 -10.939 -7.545 1.00 81.81 199 ASP A N 1
ATOM 1604 C CA . ASP A 1 199 ? 13.623 -10.573 -6.715 1.00 81.81 199 ASP A CA 1
ATOM 1605 C C . ASP A 1 199 ? 12.356 -10.253 -7.533 1.00 81.81 199 ASP A C 1
ATOM 1607 O O . ASP A 1 199 ? 11.319 -9.942 -6.953 1.00 81.81 199 ASP A O 1
ATOM 1611 N N . GLY A 1 200 ? 12.416 -10.345 -8.866 1.00 84.19 200 GLY A N 1
ATOM 1612 C CA . GLY A 1 200 ? 11.303 -10.054 -9.768 1.00 84.19 200 GLY A CA 1
ATOM 1613 C C . GLY A 1 200 ? 11.074 -8.563 -10.033 1.00 84.19 200 GLY A C 1
ATOM 1614 O O . GLY A 1 200 ? 10.075 -8.214 -10.659 1.00 84.19 200 GLY A O 1
ATOM 1615 N N . LEU A 1 201 ? 11.962 -7.673 -9.572 1.00 88.62 201 LEU A N 1
ATOM 1616 C CA . LEU A 1 201 ? 11.918 -6.249 -9.904 1.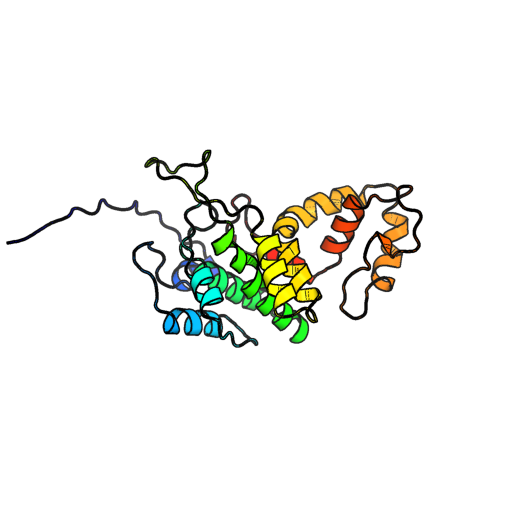00 88.62 201 LEU A CA 1
ATOM 1617 C C . LEU A 1 201 ? 12.757 -5.944 -11.140 1.00 88.62 201 LEU A C 1
ATOM 1619 O O . LEU A 1 201 ? 13.830 -6.511 -11.343 1.00 88.62 201 LEU A O 1
ATOM 1623 N N . MET A 1 202 ? 12.315 -4.970 -11.930 1.00 88.00 202 MET A N 1
ATOM 1624 C CA . MET A 1 202 ? 13.145 -4.417 -12.995 1.00 88.00 202 MET A CA 1
ATOM 1625 C C . MET A 1 202 ? 14.337 -3.621 -12.419 1.00 88.00 202 MET A C 1
ATOM 1627 O O . MET A 1 202 ? 14.216 -3.031 -11.342 1.00 88.00 202 MET A O 1
ATOM 1631 N N . PRO A 1 203 ? 15.488 -3.568 -13.115 1.00 89.19 203 PRO A N 1
ATOM 1632 C CA . PRO A 1 203 ? 16.654 -2.784 -12.721 1.00 89.19 203 PRO A CA 1
ATOM 1633 C C . PRO A 1 203 ? 16.341 -1.291 -12.635 1.00 89.19 203 PRO A C 1
ATOM 1635 O O . PRO A 1 203 ? 15.409 -0.776 -13.260 1.00 89.19 203 PRO A O 1
ATOM 1638 N N . GLU A 1 204 ? 17.147 -0.572 -11.865 1.00 89.50 204 GLU A N 1
ATOM 1639 C CA . GLU A 1 204 ? 17.051 0.880 -11.786 1.00 89.50 204 GLU A CA 1
ATOM 1640 C C . GLU A 1 204 ? 17.376 1.518 -13.134 1.00 89.50 204 GLU A C 1
ATOM 1642 O O . GLU A 1 204 ? 18.279 1.079 -13.834 1.00 89.50 204 GLU A O 1
ATOM 1647 N N . TRP A 1 205 ? 16.668 2.594 -13.487 1.00 88.50 205 TRP A N 1
ATOM 1648 C CA . TRP A 1 205 ? 16.849 3.272 -14.776 1.00 88.50 205 TRP A CA 1
ATOM 1649 C C . TRP A 1 205 ? 18.319 3.556 -15.099 1.00 88.50 205 TRP A C 1
ATOM 1651 O O . TRP A 1 205 ? 18.747 3.314 -16.219 1.00 88.50 205 TRP A O 1
ATOM 1661 N N . ASP A 1 206 ? 19.079 4.039 -14.115 1.00 88.62 206 ASP A N 1
ATOM 1662 C CA . ASP A 1 206 ? 20.457 4.498 -14.290 1.00 88.62 206 ASP A CA 1
ATOM 1663 C C . ASP A 1 206 ? 21.486 3.344 -14.364 1.00 88.62 206 ASP A C 1
ATOM 1665 O O . ASP A 1 206 ? 22.658 3.589 -14.640 1.00 88.62 206 ASP A O 1
ATOM 1669 N N . THR A 1 207 ? 21.072 2.086 -14.152 1.00 87.75 207 THR A N 1
ATOM 1670 C CA . THR A 1 207 ? 21.954 0.903 -14.238 1.00 87.75 207 THR A CA 1
ATOM 1671 C C . THR A 1 207 ? 21.778 0.107 -15.530 1.00 87.75 207 THR A C 1
ATOM 1673 O O . THR A 1 207 ? 22.577 -0.783 -15.828 1.00 87.75 207 THR A O 1
ATOM 1676 N N . ILE A 1 208 ? 20.756 0.424 -16.324 1.00 83.44 208 ILE A N 1
ATOM 1677 C CA . ILE A 1 208 ? 20.461 -0.293 -17.562 1.00 83.44 208 ILE A CA 1
ATOM 1678 C C . ILE A 1 208 ? 21.345 0.248 -18.679 1.00 83.44 208 ILE A C 1
ATOM 1680 O O . ILE A 1 208 ? 21.382 1.452 -18.927 1.00 83.44 208 ILE A O 1
ATOM 1684 N N . ALA A 1 209 ? 21.996 -0.647 -19.420 1.00 80.69 209 ALA A N 1
ATOM 1685 C CA . ALA A 1 209 ? 22.841 -0.307 -20.564 1.00 80.69 209 ALA A CA 1
ATOM 1686 C C . ALA A 1 209 ? 22.023 0.085 -21.816 1.00 80.69 209 ALA A C 1
ATOM 1688 O O . ALA A 1 209 ? 22.218 -0.457 -22.905 1.00 80.69 209 ALA A O 1
ATOM 1689 N N . TRP A 1 210 ? 21.074 1.010 -21.672 1.00 77.75 210 TRP A N 1
ATOM 1690 C CA . TRP A 1 210 ? 20.234 1.509 -22.758 1.00 77.75 210 TRP A CA 1
ATOM 1691 C C . TRP A 1 210 ? 20.609 2.928 -23.170 1.00 77.75 210 TRP A C 1
ATOM 1693 O O . TRP A 1 210 ? 21.068 3.724 -22.352 1.00 77.75 210 TRP A O 1
ATOM 1703 N N . PRO A 1 211 ? 20.353 3.307 -24.435 1.00 68.31 211 PRO A N 1
ATOM 1704 C CA . PRO A 1 211 ? 20.484 4.690 -24.862 1.00 68.31 211 PRO A CA 1
ATOM 1705 C C . PRO A 1 211 ? 19.364 5.545 -24.240 1.00 68.31 211 PRO A C 1
ATOM 1707 O O . PRO A 1 211 ? 18.303 5.741 -24.841 1.00 68.31 211 PRO A O 1
ATOM 1710 N N . HIS A 1 212 ? 19.600 6.055 -23.026 1.00 76.56 212 HIS A N 1
ATOM 1711 C CA . HIS A 1 212 ? 18.661 6.909 -22.297 1.00 76.56 212 HIS A CA 1
ATOM 1712 C C . HIS A 1 212 ? 18.166 8.081 -23.158 1.00 76.56 212 HIS A C 1
ATOM 1714 O O . HIS A 1 212 ? 18.938 8.724 -23.871 1.00 76.56 212 HIS A O 1
ATOM 1720 N N . GLY A 1 213 ? 16.863 8.371 -23.092 1.00 65.56 213 GLY A N 1
ATOM 1721 C CA . GLY A 1 213 ? 16.266 9.554 -23.717 1.00 65.56 213 GLY A CA 1
ATOM 1722 C C . GLY A 1 213 ? 16.068 9.488 -25.235 1.00 65.56 213 GLY A C 1
ATOM 1723 O O . GLY A 1 213 ? 15.383 10.356 -25.766 1.00 65.56 213 GLY A O 1
ATOM 1724 N N . LYS A 1 214 ? 16.596 8.471 -25.937 1.00 71.69 214 LYS A N 1
ATOM 1725 C CA . LYS A 1 214 ? 16.320 8.279 -27.376 1.00 71.69 214 LYS A CA 1
ATOM 1726 C C . LYS A 1 214 ? 14.990 7.570 -27.642 1.00 71.69 214 LYS A C 1
ATOM 1728 O O . LYS A 1 214 ? 14.283 7.967 -28.557 1.00 71.69 214 LYS A O 1
ATOM 1733 N N . ASN A 1 215 ? 14.647 6.569 -26.826 1.00 72.06 215 ASN A N 1
ATOM 1734 C CA . ASN A 1 215 ? 13.477 5.700 -27.053 1.00 72.06 215 ASN A CA 1
ATOM 1735 C C . ASN A 1 215 ? 12.478 5.690 -25.882 1.00 72.06 215 ASN A C 1
ATOM 1737 O O . ASN A 1 215 ? 11.302 5.402 -26.070 1.00 72.06 215 ASN A O 1
ATOM 1741 N N . LEU A 1 216 ? 12.944 5.987 -24.665 1.00 80.50 216 LEU A N 1
ATOM 1742 C CA . LEU A 1 216 ? 12.128 6.000 -23.453 1.00 80.50 216 LEU A CA 1
ATOM 1743 C C . LEU A 1 216 ? 12.715 7.011 -22.458 1.00 80.50 216 LEU A C 1
ATOM 1745 O O . LEU A 1 216 ? 13.935 7.147 -22.337 1.00 80.50 216 LEU A O 1
ATOM 1749 N N . SER A 1 217 ? 11.856 7.735 -21.750 1.00 87.19 217 SER A N 1
ATOM 1750 C CA . SER A 1 217 ? 12.233 8.591 -20.620 1.00 87.19 217 SER A CA 1
ATOM 1751 C C . SER A 1 217 ? 12.170 7.820 -19.299 1.00 87.19 217 SER A C 1
ATOM 1753 O O . SER A 1 217 ? 11.404 6.864 -19.170 1.00 87.19 217 SER A O 1
ATOM 1755 N N . LYS A 1 218 ? 12.880 8.303 -18.269 1.00 89.38 218 LYS A N 1
ATOM 1756 C CA . LYS A 1 218 ? 12.830 7.746 -16.901 1.00 89.38 218 LYS A CA 1
ATOM 1757 C C . LYS A 1 218 ? 11.396 7.632 -16.359 1.00 89.38 218 LYS A C 1
ATOM 1759 O O . LYS A 1 218 ? 11.050 6.645 -15.718 1.00 89.38 218 LYS A O 1
ATOM 1764 N N . LYS A 1 219 ? 10.531 8.609 -16.665 1.00 89.50 219 LYS A N 1
ATOM 1765 C CA . LYS A 1 219 ? 9.113 8.592 -16.264 1.00 89.50 219 LYS A CA 1
ATOM 1766 C C . LYS A 1 219 ? 8.325 7.479 -16.959 1.00 89.50 219 LYS A C 1
ATOM 1768 O O . LYS A 1 219 ? 7.517 6.822 -16.315 1.00 89.50 219 LYS A O 1
ATOM 1773 N N . GLN A 1 220 ? 8.536 7.281 -18.260 1.00 88.12 220 GLN A N 1
ATOM 1774 C CA . GLN A 1 220 ? 7.866 6.211 -19.006 1.00 88.12 220 GLN A CA 1
ATOM 1775 C C . GLN A 1 220 ? 8.371 4.838 -18.556 1.00 88.12 220 GLN A C 1
ATOM 1777 O O . GLN A 1 220 ? 7.562 3.941 -18.358 1.00 88.12 220 GLN A O 1
ATOM 1782 N N . TYR A 1 221 ? 9.675 4.701 -18.298 1.00 87.69 221 TYR A N 1
ATOM 1783 C CA . TYR A 1 221 ? 10.253 3.483 -17.734 1.00 87.69 221 TYR A CA 1
ATOM 1784 C C . TYR A 1 221 ? 9.624 3.098 -16.394 1.00 87.69 221 TYR A C 1
ATOM 1786 O O . TYR A 1 221 ? 9.215 1.958 -16.225 1.00 87.69 221 TYR A O 1
ATOM 1794 N N . ALA A 1 222 ? 9.439 4.056 -15.481 1.00 90.75 222 ALA A N 1
ATOM 1795 C CA . ALA A 1 222 ? 8.773 3.788 -14.207 1.00 90.75 222 ALA A CA 1
ATOM 1796 C C . ALA A 1 222 ? 7.359 3.194 -14.384 1.00 90.75 222 ALA A C 1
ATOM 1798 O O . ALA A 1 222 ? 6.965 2.311 -13.628 1.00 90.75 222 ALA A O 1
ATOM 1799 N N . TRP A 1 223 ? 6.602 3.632 -15.399 1.00 90.19 223 TRP A N 1
ATOM 1800 C CA . TRP A 1 223 ? 5.299 3.037 -15.725 1.00 90.19 223 TRP A CA 1
ATOM 1801 C C . TRP A 1 223 ? 5.410 1.634 -16.320 1.00 90.19 223 TRP A C 1
ATOM 1803 O O . TRP A 1 223 ? 4.576 0.791 -16.000 1.00 90.19 223 TRP A O 1
ATOM 1813 N N . VAL A 1 224 ? 6.443 1.360 -17.125 1.00 87.50 224 VAL A N 1
ATOM 1814 C CA . VAL A 1 224 ? 6.733 -0.003 -17.595 1.00 87.50 224 VAL A CA 1
ATOM 1815 C C . VAL A 1 224 ? 7.009 -0.926 -16.408 1.00 87.50 224 VAL A C 1
ATOM 1817 O O . VAL A 1 224 ? 6.370 -1.971 -16.320 1.00 87.50 224 VAL A O 1
ATOM 1820 N N . CYS A 1 225 ? 7.865 -0.510 -15.465 1.00 88.69 225 CYS A N 1
ATOM 1821 C CA . CYS A 1 225 ? 8.170 -1.286 -14.259 1.00 88.69 225 CYS A CA 1
ATOM 1822 C C . CYS A 1 225 ? 6.913 -1.627 -13.459 1.00 88.69 225 CYS A C 1
ATOM 1824 O O . CYS A 1 225 ? 6.730 -2.775 -13.063 1.00 88.69 225 CYS A O 1
ATOM 1826 N N . ARG A 1 226 ? 6.024 -0.643 -13.259 1.00 89.56 226 ARG A N 1
ATOM 1827 C CA . ARG A 1 226 ? 4.765 -0.855 -12.530 1.00 89.56 226 ARG A CA 1
ATOM 1828 C C . ARG A 1 226 ? 3.860 -1.854 -13.235 1.00 89.56 226 ARG A C 1
ATOM 1830 O O . ARG A 1 226 ? 3.366 -2.778 -12.605 1.00 89.56 226 ARG A O 1
ATOM 1837 N N . ALA A 1 227 ? 3.667 -1.680 -14.541 1.00 84.38 227 ALA A N 1
ATOM 1838 C CA . ALA A 1 227 ? 2.802 -2.548 -15.333 1.00 84.38 227 ALA A CA 1
ATOM 1839 C C . ALA A 1 227 ? 3.334 -3.983 -15.457 1.00 84.38 227 ALA A C 1
ATOM 1841 O O . ALA A 1 227 ? 2.555 -4.909 -15.657 1.00 84.38 227 ALA A O 1
ATOM 1842 N N . HIS A 1 228 ? 4.651 -4.167 -15.339 1.00 84.31 228 HIS A N 1
ATOM 1843 C CA . HIS A 1 228 ? 5.302 -5.476 -15.394 1.00 84.31 228 HIS A CA 1
ATOM 1844 C C . HIS A 1 228 ? 5.360 -6.193 -14.047 1.00 84.31 228 HIS A C 1
ATOM 1846 O O . HIS A 1 228 ? 5.723 -7.366 -14.010 1.00 84.31 228 HIS A O 1
ATOM 1852 N N . ASN A 1 229 ? 4.989 -5.532 -12.948 1.00 87.06 229 ASN A N 1
ATOM 1853 C CA . ASN A 1 229 ? 4.910 -6.171 -11.646 1.00 87.06 229 ASN A CA 1
ATOM 1854 C C . ASN A 1 229 ? 3.468 -6.651 -11.380 1.00 87.06 229 ASN A C 1
ATOM 1856 O O . ASN A 1 229 ? 2.613 -5.842 -11.008 1.00 87.06 229 ASN A O 1
ATOM 1860 N N . PRO A 1 230 ? 3.175 -7.960 -11.510 1.00 82.88 230 PRO A N 1
ATOM 1861 C CA . PRO A 1 230 ? 1.815 -8.477 -11.355 1.00 82.88 230 PRO A CA 1
ATOM 1862 C C . PRO A 1 230 ? 1.261 -8.314 -9.931 1.00 82.88 230 PRO A C 1
ATOM 1864 O O . PRO A 1 230 ? 0.052 -8.399 -9.732 1.00 82.88 230 PRO A O 1
ATOM 1867 N N . LEU A 1 231 ? 2.116 -8.062 -8.933 1.00 86.75 231 LEU A N 1
ATOM 1868 C CA . LEU A 1 231 ? 1.696 -7.889 -7.543 1.00 86.75 231 LEU A CA 1
ATOM 1869 C C . LEU A 1 231 ? 1.134 -6.482 -7.273 1.00 86.75 231 LEU A C 1
ATOM 1871 O O . LEU A 1 231 ? 0.333 -6.314 -6.357 1.00 86.75 231 LEU A O 1
ATOM 1875 N N . LEU A 1 232 ? 1.454 -5.472 -8.092 1.00 81.75 232 LEU A N 1
ATOM 1876 C CA . LEU A 1 232 ? 0.841 -4.141 -7.958 1.00 81.75 232 LEU A CA 1
ATOM 1877 C C . LEU A 1 232 ? -0.642 -4.118 -8.353 1.00 81.75 232 LEU A C 1
ATOM 1879 O O . LEU A 1 232 ? -1.365 -3.215 -7.934 1.00 81.75 232 LEU A O 1
ATOM 1883 N N . TYR A 1 233 ? -1.111 -5.107 -9.121 1.00 68.31 233 TYR A N 1
ATOM 1884 C CA . TYR A 1 233 ? -2.479 -5.150 -9.646 1.00 68.31 233 TYR A CA 1
ATOM 1885 C C . TYR A 1 233 ? -3.553 -5.207 -8.544 1.00 68.31 233 TYR A C 1
ATOM 1887 O O . TYR A 1 233 ? -4.617 -4.610 -8.679 1.00 68.31 233 TYR A O 1
ATOM 1895 N N . ILE A 1 234 ? -3.257 -5.825 -7.394 1.00 61.31 234 ILE A N 1
ATOM 1896 C CA . ILE A 1 234 ? -4.206 -5.939 -6.267 1.00 61.31 234 ILE A CA 1
ATOM 1897 C C . ILE A 1 234 ? -4.537 -4.582 -5.626 1.00 61.31 234 ILE A C 1
ATOM 1899 O O . ILE A 1 234 ? -5.573 -4.442 -4.982 1.00 61.31 234 ILE A O 1
ATOM 1903 N N . LYS A 1 235 ? -3.697 -3.561 -5.829 1.00 60.00 235 LYS A N 1
ATOM 1904 C CA . LYS A 1 235 ? -3.923 -2.198 -5.326 1.00 60.00 235 LYS A CA 1
ATOM 1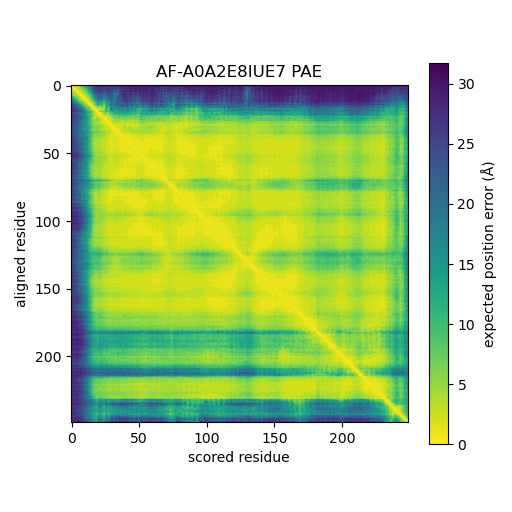905 C C . LYS A 1 235 ? -4.690 -1.303 -6.315 1.00 60.00 235 LYS A C 1
ATOM 1907 O O . LYS A 1 235 ? -5.010 -0.177 -5.961 1.00 60.00 235 LYS A O 1
ATOM 1912 N N . GLN A 1 236 ? -4.987 -1.764 -7.534 1.00 52.81 236 GLN A N 1
ATOM 1913 C CA . GLN A 1 236 ? -5.509 -0.906 -8.612 1.00 52.81 236 GLN A CA 1
ATOM 1914 C C . GLN A 1 236 ? -7.016 -0.661 -8.561 1.00 52.81 236 GLN A C 1
ATOM 1916 O O . GLN A 1 236 ? -7.485 0.294 -9.167 1.00 52.81 236 GLN A O 1
ATOM 1921 N N . GLN A 1 237 ? -7.776 -1.470 -7.829 1.00 57.88 237 GLN A N 1
ATOM 1922 C CA . GLN A 1 237 ? -9.235 -1.422 -7.875 1.00 57.88 237 GLN A CA 1
ATOM 1923 C C . GLN A 1 237 ? -9.826 -0.818 -6.608 1.00 57.88 237 GLN A C 1
ATOM 1925 O O . GLN A 1 237 ? -10.494 -1.462 -5.799 1.00 57.88 237 GLN A O 1
ATOM 1930 N N . CYS A 1 238 ? -9.545 0.470 -6.477 1.00 55.00 238 CYS A N 1
ATOM 1931 C CA . CYS A 1 238 ? -10.474 1.362 -5.828 1.00 55.00 238 CYS A CA 1
ATOM 1932 C C . CYS A 1 238 ? -11.324 2.043 -6.911 1.00 55.00 238 CYS A C 1
ATOM 1934 O O . CYS A 1 238 ? -10.833 2.223 -8.023 1.00 55.00 238 CYS A O 1
ATOM 1936 N N . ASP A 1 239 ? -12.575 2.408 -6.632 1.00 52.09 239 ASP A N 1
ATOM 1937 C CA . ASP A 1 239 ? -13.353 3.206 -7.591 1.00 52.09 239 ASP A CA 1
ATOM 1938 C C . ASP A 1 239 ? -12.761 4.611 -7.801 1.00 52.09 239 ASP A C 1
ATOM 1940 O O . ASP A 1 239 ? -11.767 4.995 -7.181 1.00 52.09 239 ASP A O 1
ATOM 1944 N N . ASP A 1 240 ? -13.409 5.413 -8.652 1.00 46.56 240 ASP A N 1
ATOM 1945 C CA . ASP A 1 240 ? -13.059 6.820 -8.905 1.00 46.56 240 ASP A CA 1
ATOM 1946 C C . ASP A 1 240 ? -12.979 7.662 -7.614 1.00 46.56 240 ASP A C 1
ATOM 1948 O O . ASP A 1 240 ? -12.359 8.728 -7.585 1.00 46.56 240 ASP A O 1
ATOM 1952 N N . ALA A 1 241 ? -13.595 7.175 -6.534 1.00 43.59 241 ALA A N 1
ATOM 1953 C CA . ALA A 1 241 ? -13.565 7.736 -5.199 1.00 43.59 241 ALA A CA 1
ATOM 1954 C C . ALA A 1 241 ? -12.697 6.905 -4.239 1.00 43.59 241 ALA A C 1
ATOM 1956 O O . ALA A 1 241 ? -12.971 6.912 -3.046 1.00 43.59 241 ALA A O 1
ATOM 1957 N N . GLY A 1 242 ? -11.660 6.194 -4.683 1.00 47.69 242 GLY A N 1
ATOM 1958 C CA . GLY A 1 242 ? -10.671 5.568 -3.797 1.00 47.69 242 GLY A CA 1
ATOM 1959 C C . GLY A 1 242 ? -11.215 4.492 -2.841 1.00 47.69 242 GLY A C 1
ATOM 1960 O O . GLY A 1 242 ? -10.450 3.980 -2.021 1.00 47.69 242 GLY A O 1
ATOM 1961 N N . ARG A 1 243 ? -12.495 4.113 -2.950 1.00 60.12 243 ARG A N 1
ATOM 1962 C CA . ARG A 1 243 ? -13.131 3.080 -2.126 1.00 60.12 243 ARG A CA 1
ATOM 1963 C C . ARG A 1 243 ? -12.763 1.724 -2.691 1.00 60.12 243 ARG A C 1
ATOM 1965 O O . ARG A 1 243 ? -12.770 1.572 -3.904 1.00 60.12 243 ARG A O 1
ATOM 1972 N N . ILE A 1 244 ? -12.526 0.732 -1.833 1.00 60.72 244 ILE A N 1
ATOM 1973 C CA . ILE A 1 244 ? -12.471 -0.678 -2.254 1.00 60.72 244 ILE A CA 1
ATOM 1974 C C . ILE A 1 244 ? -13.813 -0.995 -2.931 1.00 60.72 244 ILE A C 1
ATOM 1976 O O . ILE A 1 244 ? -14.808 -1.180 -2.230 1.00 60.72 244 ILE A O 1
ATOM 1980 N N . SER A 1 245 ? -13.856 -0.957 -4.263 1.00 52.03 245 SER A N 1
ATOM 1981 C CA . SER A 1 245 ? -15.084 -1.109 -5.043 1.00 52.03 245 SER A CA 1
ATOM 1982 C C . SER A 1 245 ? -15.455 -2.584 -5.159 1.00 52.03 245 SER A C 1
ATOM 1984 O O . SER A 1 245 ? -14.702 -3.443 -4.698 1.00 52.03 245 SER A O 1
ATOM 1986 N N . GLU A 1 246 ? -16.636 -2.906 -5.700 1.00 50.41 246 GLU A N 1
ATOM 1987 C CA . GLU A 1 246 ? -17.012 -4.293 -5.998 1.00 50.41 246 GLU A CA 1
ATOM 1988 C C . GLU A 1 246 ? -15.968 -4.905 -6.936 1.00 50.41 246 GLU A C 1
ATOM 1990 O O . GLU A 1 246 ? -15.982 -4.714 -8.149 1.00 50.41 246 GLU A O 1
ATOM 1995 N N . LEU A 1 247 ? -15.011 -5.594 -6.328 1.00 42.09 247 LEU A N 1
ATOM 1996 C CA . LEU A 1 247 ? -13.843 -6.141 -6.979 1.00 42.09 247 LEU A CA 1
ATOM 1997 C C . LEU A 1 247 ? -14.279 -7.285 -7.918 1.00 42.09 247 LEU A C 1
ATOM 1999 O O . LEU A 1 247 ? -14.430 -8.436 -7.503 1.00 42.09 247 LEU A O 1
ATOM 2003 N N . ALA A 1 248 ? -14.521 -6.950 -9.184 1.00 29.58 248 ALA A N 1
ATOM 2004 C CA . ALA A 1 248 ? -14.696 -7.894 -10.278 1.00 29.58 248 ALA A CA 1
ATOM 2005 C C . ALA A 1 248 ? -13.337 -8.117 -10.962 1.00 29.58 248 ALA A C 1
ATOM 2007 O O . ALA A 1 248 ? -12.697 -7.167 -11.414 1.00 29.58 248 ALA A O 1
ATOM 2008 N N . PHE A 1 249 ? -12.908 -9.380 -11.017 1.00 39.34 249 PHE A N 1
ATOM 2009 C CA . PHE A 1 249 ? -11.727 -9.853 -11.747 1.00 39.34 249 PHE A CA 1
ATOM 2010 C C . PHE A 1 249 ? -12.178 -10.711 -12.922 1.00 39.34 249 PHE A C 1
ATOM 2012 O O . PHE A 1 249 ? -13.046 -11.590 -12.690 1.00 39.34 249 PHE A O 1
#

Foldseek 3Di:
DDDDPPPDDDDPDPQQAADDPRHRLLVLADDQDLVDDDDPVVLQVSLCVLADQDRDDDDPLLSVLQQDFFFDLQCSSGGNSSVLSSLSNLCVVPVVVPDPVLSVLLNLLSSLQQSLQSVQKDFDPPDADPVRHTGIDRPCSLVSSLVVCCVVCVPSVSSSVLSNCLVVLQCLVVLLVVLCPFQQVVVCVVCQQVQQDPNRFGDQPVPDPDPEPPGDHNVSVVSVRSVSDPSSNSSHDDPVSNYNHHDDD

Solvent-accessible surface area (backbone atoms only — not comparable to full-atom values): 14509 Å² total; per-residue (Å²): 136,79,88,77,86,82,75,74,83,73,80,90,71,89,76,78,56,52,41,87,99,65,42,42,53,69,79,73,38,68,69,44,55,92,89,42,78,77,54,68,70,58,51,45,52,48,41,40,66,31,36,89,82,57,82,70,79,73,50,75,69,53,48,55,22,38,64,36,73,40,57,34,90,42,35,78,56,18,30,40,48,31,52,47,27,51,52,33,45,47,43,59,68,73,45,64,83,52,56,68,70,62,44,45,45,48,54,52,19,57,69,41,29,56,46,19,33,62,84,33,56,40,73,35,95,84,44,57,47,97,88,64,51,58,19,54,42,44,76,61,10,29,52,45,12,18,52,57,40,40,75,75,42,65,84,45,54,62,36,33,48,46,12,46,39,38,78,58,28,57,48,35,68,69,53,34,59,58,46,63,73,38,81,45,37,76,75,45,61,84,49,54,76,80,49,42,43,98,81,65,45,65,69,58,78,91,75,52,99,61,75,76,69,77,51,52,46,73,71,54,48,55,41,51,50,52,69,70,34,77,77,43,58,81,51,31,60,38,44,102,56,59,28,82,42,82,83,80,130

Sequence (249 aa):
MNNETEVGDVPNVAWEEKLFAGIAKLMLCLAVAKNALSNDETIVAAINKAAKYTVFEPTPRQMESLKVYQNNEHHMEGWLYNHYILMLYALRHFGRSLPESAYRTLELSIFWSDLGKLDTKKDSPKKVWEDGTPQSTTFGHDKKSAEMHEEAHPEARMVNYLVAEHMNAHNTEEQFEKVKKLAGYEWLNPQLNDLLNSDGLMPEWDTIAWPHGKNLSKKQYAWVCRAHNPLLYIKQQCDDAGRISELAF

Mean predicted aligned error: 7.99 Å